Protein AF-0000000087010837 (afdb_homodimer)

Structure (mmCIF, N/CA/C/O backbone):
data_AF-0000000087010837-model_v1
#
loop_
_entity.id
_entity.type
_entity.pdbx_description
1 polymer 'Thiamine pyrophosphate enzyme N-terminal TPP-binding domain-containing protein'
#
loop_
_atom_site.group_PDB
_atom_site.id
_atom_site.type_symbol
_atom_site.label_atom_id
_atom_site.label_alt_id
_atom_site.label_comp_id
_atom_site.label_asym_id
_atom_site.label_entity_id
_atom_site.label_seq_id
_atom_site.pdbx_PDB_ins_code
_atom_site.Cartn_x
_atom_site.Cartn_y
_atom_site.Cartn_z
_atom_site.occupancy
_atom_site.B_iso_or_equiv
_atom_site.auth_seq_id
_atom_site.auth_comp_id
_atom_site.auth_asym_id
_atom_site.auth_atom_id
_atom_site.pdbx_PDB_model_num
ATOM 1 N N . MET A 1 1 ? -14.547 43.188 21.234 1 31.27 1 MET A N 1
ATOM 2 C CA . MET A 1 1 ? -13.414 42.719 20.453 1 31.27 1 MET A CA 1
ATOM 3 C C . MET A 1 1 ? -13.594 41.25 20.078 1 31.27 1 MET A C 1
ATOM 5 O O . MET A 1 1 ? -13.648 40.375 20.953 1 31.27 1 MET A O 1
ATOM 9 N N . PHE A 1 2 ? -14.43 40.906 19.141 1 32.62 2 PHE A N 1
ATOM 10 C CA . PHE A 1 2 ? -14.883 39.562 18.75 1 32.62 2 PHE A CA 1
ATOM 11 C C . PHE A 1 2 ? -13.695 38.656 18.453 1 32.62 2 PHE A C 1
ATOM 13 O O . PHE A 1 2 ? -12.852 38.969 17.609 1 32.62 2 PHE A O 1
ATOM 20 N N . ILE A 1 3 ? -13.062 38.062 19.375 1 41.09 3 ILE A N 1
ATOM 21 C CA . ILE A 1 3 ? -12 37.062 19.203 1 41.09 3 ILE A CA 1
ATOM 22 C C . ILE A 1 3 ? -12.398 36.062 18.125 1 41.09 3 ILE A C 1
ATOM 24 O O . ILE A 1 3 ? -13.328 35.281 18.312 1 41.09 3 ILE A O 1
ATOM 28 N N . SER A 1 4 ? -12.43 36.344 16.812 1 41.75 4 SER A N 1
ATOM 29 C CA . SER A 1 4 ? -12.773 35.5 15.664 1 41.75 4 SER A CA 1
ATOM 30 C C . SER A 1 4 ? -12.016 34.188 15.688 1 41.75 4 SER A C 1
ATOM 32 O O . SER A 1 4 ? -10.781 34.156 15.68 1 41.75 4 SER A O 1
ATOM 34 N N . ILE A 1 5 ? -12.602 33.219 16.312 1 48.56 5 ILE A N 1
ATOM 35 C CA . ILE A 1 5 ? -12.062 31.859 16.234 1 48.56 5 ILE A CA 1
ATOM 36 C C . ILE A 1 5 ? -11.641 31.531 14.812 1 48.56 5 ILE A C 1
ATOM 38 O O . ILE A 1 5 ? -12.453 31.625 13.883 1 48.56 5 ILE A O 1
ATOM 42 N N . PRO A 1 6 ? -10.297 31.703 14.609 1 56.62 6 PRO A N 1
ATOM 43 C CA . PRO A 1 6 ? -9.875 31.438 13.227 1 56.62 6 PRO A CA 1
ATOM 44 C C . PRO A 1 6 ? -10.516 30.188 12.648 1 56.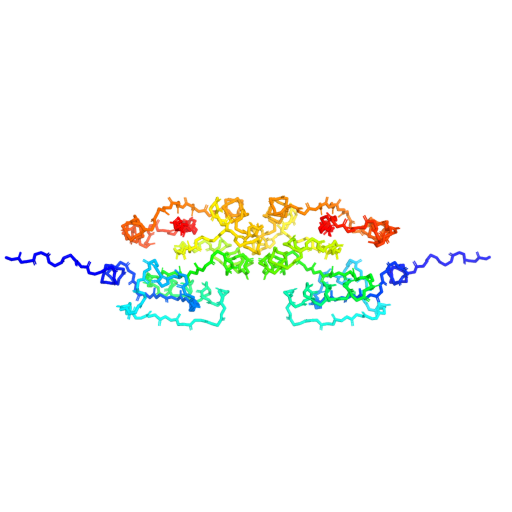62 6 PRO A C 1
ATOM 46 O O . PRO A 1 6 ? -10.773 29.219 13.375 1 56.62 6 PRO A O 1
ATOM 49 N N . SER A 1 7 ? -11.109 30.266 11.484 1 68.38 7 SER A N 1
ATOM 50 C CA . SER A 1 7 ? -11.688 29.156 10.758 1 68.38 7 SER A CA 1
ATOM 51 C C . SER A 1 7 ? -10.68 28.016 10.594 1 68.38 7 SER A C 1
ATOM 53 O O . SER A 1 7 ? -9.469 28.25 10.648 1 68.38 7 SER A O 1
ATOM 55 N N . PRO A 1 8 ? -11.078 26.875 10.695 1 67.06 8 PRO A N 1
ATOM 56 C CA . PRO A 1 8 ? -10.195 25.719 10.531 1 67.06 8 PRO A CA 1
ATOM 57 C C . PRO A 1 8 ? -9.195 25.891 9.398 1 67.06 8 PRO A C 1
ATOM 59 O O . PRO A 1 8 ? -8.031 25.516 9.531 1 67.06 8 PRO A O 1
ATOM 62 N N . HIS A 1 9 ? -9.602 26.531 8.352 1 70.12 9 HIS A N 1
ATOM 63 C CA . HIS A 1 9 ? -8.719 26.719 7.215 1 70.12 9 HIS A CA 1
ATOM 64 C C . HIS A 1 9 ? -7.629 27.734 7.523 1 70.12 9 HIS A C 1
ATOM 66 O O . HIS A 1 9 ? -6.48 27.578 7.109 1 70.12 9 HIS A O 1
ATOM 72 N N . THR A 1 10 ? -8.062 28.672 8.242 1 73.69 10 THR A N 1
ATOM 73 C CA . THR A 1 10 ? -7.098 29.703 8.617 1 73.69 10 THR A CA 1
ATOM 74 C C . THR A 1 10 ? -6.062 29.141 9.586 1 73.69 10 THR A C 1
ATOM 76 O O . THR A 1 10 ? -4.875 29.469 9.492 1 73.69 10 THR A O 1
ATOM 79 N N . MET A 1 11 ? -6.535 28.312 10.359 1 79.44 11 MET A N 1
ATOM 80 C CA . MET A 1 11 ? -5.621 27.75 11.344 1 79.44 11 MET A CA 1
ATOM 81 C C . MET A 1 11 ? -4.574 26.875 10.664 1 79.44 11 MET A C 1
ATOM 83 O O . MET A 1 11 ? -3.375 27.031 10.906 1 79.44 11 MET A O 1
ATOM 87 N N . LEU A 1 12 ? -4.965 26.031 9.742 1 86.25 12 LEU A N 1
ATOM 88 C CA . LEU A 1 12 ? -4.031 25.141 9.07 1 86.25 12 LEU A CA 1
ATOM 89 C C . LEU A 1 12 ? -3.053 25.922 8.203 1 86.25 12 LEU A C 1
ATOM 91 O O . LEU A 1 12 ? -1.873 25.578 8.117 1 86.25 12 LEU A O 1
ATOM 95 N N . SER A 1 13 ? -3.633 27 7.629 1 86.69 13 SER A N 1
ATOM 96 C CA . SER A 1 13 ? -2.799 27.812 6.746 1 86.69 13 SER A CA 1
ATOM 97 C C . SER A 1 13 ? -1.738 28.562 7.531 1 86.69 13 SER A C 1
ATOM 99 O O . SER A 1 13 ? -0.738 29.016 6.965 1 86.69 13 SER A O 1
ATOM 101 N N . SER A 1 14 ? -1.987 28.766 8.773 1 88.38 14 SER A N 1
ATOM 102 C CA . SER A 1 14 ? -0.987 29.406 9.617 1 88.38 14 SER A CA 1
ATOM 103 C C . SER A 1 14 ? 0.076 28.422 10.078 1 88.38 14 SER A C 1
ATOM 105 O O . SER A 1 14 ? 1.186 28.812 10.445 1 88.38 14 SER A O 1
ATOM 107 N N . CYS A 1 15 ? -0.214 27.156 9.984 1 91.75 15 CYS A N 1
ATOM 108 C CA . CYS A 1 15 ? 0.671 26.125 10.516 1 91.75 15 CYS A CA 1
ATOM 109 C C . CYS A 1 15 ? 1.456 25.453 9.398 1 91.75 15 CYS A C 1
ATOM 111 O O . CYS A 1 15 ? 2.559 24.953 9.625 1 91.75 15 CYS A O 1
ATOM 113 N N . TYR A 1 16 ? 0.904 25.391 8.242 1 93.94 16 TYR A N 1
ATOM 114 C CA . TYR A 1 16 ? 1.52 24.734 7.098 1 93.94 16 TYR A CA 1
ATOM 115 C C . TYR A 1 16 ? 1.501 25.641 5.875 1 93.94 16 TYR A C 1
ATOM 117 O O . TYR A 1 16 ? 0.599 26.469 5.723 1 93.94 16 TYR A O 1
ATOM 125 N N . ASP A 1 17 ? 2.457 25.453 5.012 1 94.31 17 ASP A N 1
ATOM 126 C CA . ASP A 1 17 ? 2.635 26.312 3.854 1 94.31 17 ASP A CA 1
ATOM 127 C C . ASP A 1 17 ? 1.86 25.797 2.646 1 94.31 17 ASP A C 1
ATOM 129 O O . ASP A 1 17 ? 1.323 26.578 1.858 1 94.31 17 ASP A O 1
ATOM 133 N N . TYR A 1 18 ? 1.854 24.5 2.418 1 94.94 18 TYR A N 1
ATOM 134 C CA . TYR A 1 18 ? 1.255 23.875 1.251 1 94.94 18 TYR A CA 1
ATOM 135 C C . TYR A 1 18 ? 0.489 22.609 1.647 1 94.94 18 TYR A C 1
ATOM 137 O O . TYR A 1 18 ? 0.798 21.984 2.662 1 94.94 18 TYR A O 1
ATOM 145 N N . PHE A 1 19 ? -0.476 22.25 0.76 1 94.31 19 PHE A N 1
ATOM 146 C CA . PHE A 1 19 ? -1.349 21.125 1.057 1 94.31 19 PHE A CA 1
ATOM 147 C C . PHE A 1 19 ? -1.49 20.219 -0.159 1 94.31 19 PHE A C 1
ATOM 149 O O . PHE A 1 19 ? -2.514 20.25 -0.847 1 94.31 19 PHE A O 1
ATOM 156 N N . PRO A 1 20 ? -0.456 19.375 -0.408 1 95.75 20 PRO A N 1
ATOM 157 C CA . PRO A 1 20 ? -0.641 18.359 -1.455 1 95.75 20 PRO A CA 1
ATOM 158 C C . PRO A 1 20 ? -1.696 17.328 -1.092 1 95.75 20 PRO A C 1
ATOM 160 O O . PRO A 1 20 ? -1.687 16.797 0.022 1 95.75 20 PRO A O 1
ATOM 163 N N . LEU A 1 21 ? -2.615 17.078 -2.01 1 92.38 21 LEU A N 1
ATOM 164 C CA . LEU A 1 21 ? -3.668 16.109 -1.705 1 92.38 21 LEU A CA 1
ATOM 165 C C . LEU A 1 21 ? -4.332 15.617 -2.982 1 92.38 21 LEU A C 1
ATOM 167 O O . LEU A 1 21 ? -4.098 16.156 -4.062 1 92.38 21 LEU A O 1
ATOM 171 N N . VAL A 1 22 ? -4.941 14.461 -2.879 1 87.81 22 VAL A N 1
ATOM 172 C CA . VAL A 1 22 ? -5.883 14 -3.895 1 87.81 22 VAL A CA 1
ATOM 173 C C . VAL A 1 22 ? -7.312 14.328 -3.459 1 87.81 22 VAL A C 1
ATOM 175 O O . VAL A 1 22 ? -7.715 14 -2.34 1 87.81 22 VAL A O 1
ATOM 178 N N . PRO A 1 23 ? -8.023 14.969 -4.293 1 77.44 23 PRO A N 1
ATOM 179 C CA . PRO A 1 23 ? -9.375 15.359 -3.896 1 77.44 23 PRO A CA 1
ATOM 180 C C . PRO A 1 23 ? -10.227 14.172 -3.449 1 77.44 23 PRO A C 1
ATOM 182 O O . PRO A 1 23 ? -10.203 13.117 -4.086 1 77.44 23 PRO A O 1
ATOM 185 N N . CYS A 1 24 ? -10.75 14.281 -2.232 1 70 24 CYS A N 1
ATOM 186 C CA . CYS A 1 24 ? -11.641 13.227 -1.748 1 70 24 CYS A CA 1
ATOM 187 C C . CYS A 1 24 ? -12.734 13.812 -0.863 1 70 24 CYS A C 1
ATOM 189 O O . CYS A 1 24 ? -12.516 14.812 -0.178 1 70 24 CYS A O 1
ATOM 191 N N . SER A 1 25 ? -13.906 13.281 -1.05 1 60.91 25 SER A N 1
ATOM 192 C CA . SER A 1 25 ? -15.078 13.758 -0.326 1 60.91 25 SER A CA 1
ATOM 193 C C . SER A 1 25 ? -14.891 13.633 1.182 1 60.91 25 SER A C 1
ATOM 195 O O . SER A 1 25 ? -15.398 14.453 1.949 1 60.91 25 SER A O 1
ATOM 197 N N . GLU A 1 26 ? -14.164 12.664 1.477 1 58.19 26 GLU A N 1
ATOM 198 C CA . GLU A 1 26 ? -14.031 12.352 2.896 1 58.19 26 GLU A CA 1
ATOM 199 C C . GLU A 1 26 ? -13.258 13.445 3.631 1 58.19 26 GLU A C 1
ATOM 201 O O . GLU A 1 26 ? -13.578 13.781 4.773 1 58.19 26 GLU A O 1
ATOM 206 N N . PHE A 1 27 ? -12.281 13.93 3.021 1 61.31 27 PHE A N 1
ATOM 207 C CA . PHE A 1 27 ? -11.477 14.938 3.695 1 61.31 27 PHE A CA 1
ATOM 208 C C . PHE A 1 27 ? -12.234 16.25 3.803 1 61.31 27 PHE A C 1
ATOM 210 O O . PHE A 1 27 ? -11.977 17.047 4.711 1 61.31 27 PHE A O 1
ATOM 217 N N . ASN A 1 28 ? -13.094 16.297 2.969 1 59.94 28 ASN A N 1
ATOM 218 C CA . ASN A 1 28 ? -13.883 17.516 3.006 1 59.94 28 ASN A CA 1
ATOM 219 C C . ASN A 1 28 ? -14.672 17.641 4.309 1 59.94 28 ASN A C 1
ATOM 221 O O . ASN A 1 28 ? -14.953 18.75 4.77 1 59.94 28 ASN A O 1
ATOM 225 N N . ASP A 1 29 ? -15.023 16.547 4.762 1 60.78 29 ASP A N 1
ATOM 226 C CA . ASP A 1 29 ? -15.805 16.562 5.988 1 60.78 29 ASP A CA 1
ATOM 227 C C . ASP A 1 29 ? -14.93 16.875 7.199 1 60.78 29 ASP A C 1
ATOM 229 O O . ASP A 1 29 ? -15.422 17.312 8.234 1 60.78 29 ASP A O 1
ATOM 233 N N . ILE A 1 30 ? -13.75 16.594 7.086 1 60.66 30 ILE A N 1
ATOM 234 C CA . ILE A 1 30 ? -12.828 16.797 8.195 1 60.66 30 ILE A CA 1
ATOM 235 C C . ILE A 1 30 ? -12.297 18.234 8.164 1 60.66 30 ILE A C 1
ATOM 237 O O . ILE A 1 30 ? -12.344 18.938 9.172 1 60.66 30 ILE A O 1
ATOM 241 N N . VAL A 1 31 ? -11.742 18.625 7.094 1 60.38 31 VAL A N 1
ATOM 242 C CA . VAL A 1 31 ? -11.219 19.984 6.953 1 60.38 31 VAL A CA 1
ATOM 243 C C . VAL A 1 31 ? -11.82 20.641 5.707 1 60.38 31 VAL A C 1
ATOM 245 O O . VAL A 1 31 ? -11.758 20.078 4.613 1 60.38 31 VAL A O 1
ATOM 248 N N . SER A 1 32 ? -12.789 21.516 5.996 1 59 32 SER A N 1
ATOM 249 C CA . SER A 1 32 ? -13.258 22.234 4.824 1 59 32 SER A CA 1
ATOM 250 C C . SER A 1 32 ? -12.094 22.75 3.982 1 59 32 SER A C 1
ATOM 252 O O . SER A 1 32 ? -11.406 23.688 4.379 1 59 32 SER A O 1
ATOM 254 N N . LEU A 1 33 ? -11.586 21.938 3.137 1 58.72 33 LEU A N 1
ATOM 255 C CA . LEU A 1 33 ? -10.492 22.234 2.223 1 58.72 33 LEU A CA 1
ATOM 256 C C . LEU A 1 33 ? -10.773 23.484 1.409 1 58.72 33 LEU A C 1
ATOM 258 O O . LEU A 1 33 ? -9.867 24.062 0.812 1 58.72 33 LEU A O 1
ATOM 262 N N . VAL A 1 34 ? -11.992 23.906 1.349 1 58.34 34 VAL A N 1
ATOM 263 C CA . VAL A 1 34 ? -12.438 24.953 0.436 1 58.34 34 VAL A CA 1
ATOM 264 C C . VAL A 1 34 ? -11.688 26.25 0.735 1 58.34 34 VAL A C 1
ATOM 266 O O . VAL A 1 34 ? -11.336 27 -0.182 1 58.34 34 VAL A O 1
ATOM 269 N N . ASN A 1 35 ? -11.266 26.422 1.896 1 68.62 35 ASN A N 1
ATOM 270 C CA . ASN A 1 35 ? -10.688 27.75 2.115 1 68.62 35 ASN A CA 1
ATOM 271 C C . ASN A 1 35 ? -9.203 27.656 2.461 1 68.62 35 ASN A C 1
ATOM 273 O O . ASN A 1 35 ? -8.625 28.609 2.971 1 68.62 35 ASN A O 1
ATOM 277 N N . LEU A 1 36 ? -8.664 26.406 2.082 1 77.94 36 LEU A N 1
ATOM 278 C CA . LEU A 1 36 ? -7.227 26.297 2.305 1 77.94 36 LEU A CA 1
ATOM 279 C C . LEU A 1 36 ? -6.449 26.969 1.178 1 77.94 36 LEU A C 1
ATOM 281 O O . LEU A 1 36 ? -6.809 26.844 0.005 1 77.94 36 LEU A O 1
ATOM 285 N N . GLU A 1 37 ? -5.5 27.812 1.56 1 81.62 37 GLU A N 1
ATOM 286 C CA . GLU A 1 37 ? -4.617 28.422 0.568 1 81.62 37 GLU A CA 1
ATOM 287 C C . GLU A 1 37 ? -3.516 27.453 0.143 1 81.62 37 GLU A C 1
ATOM 289 O O . GLU A 1 37 ? -3.121 26.578 0.914 1 81.62 37 GLU A O 1
ATOM 294 N N . ASN A 1 38 ? -3.008 27.438 -1.13 1 92.12 38 ASN A N 1
ATOM 295 C CA . ASN A 1 38 ? -1.857 26.719 -1.652 1 92.12 38 ASN A CA 1
ATOM 296 C C . ASN A 1 38 ? -2.104 25.203 -1.658 1 92.12 38 ASN A C 1
ATOM 298 O O . ASN A 1 38 ? -1.233 24.422 -1.266 1 92.12 38 ASN A O 1
ATOM 302 N N . VAL A 1 39 ? -3.359 24.828 -1.917 1 91.56 39 VAL A N 1
ATOM 303 C CA . VAL A 1 39 ? -3.703 23.422 -2.152 1 91.56 39 VAL A CA 1
ATOM 304 C C . VAL A 1 39 ? -3.107 22.969 -3.48 1 91.56 39 VAL A C 1
ATOM 306 O O . VAL A 1 39 ? -3.25 23.641 -4.5 1 91.56 39 VAL A O 1
ATOM 309 N N . LEU A 1 40 ? -2.408 21.875 -3.445 1 93.62 40 LEU A N 1
ATOM 310 C CA . LEU A 1 40 ? -1.874 21.266 -4.656 1 93.62 40 LEU A CA 1
ATOM 311 C C . LEU A 1 40 ? -2.576 19.953 -4.953 1 93.62 40 LEU A C 1
ATOM 313 O O . LEU A 1 40 ? -2.359 18.953 -4.254 1 93.62 40 LEU A O 1
ATOM 317 N N . PHE A 1 41 ? -3.359 19.953 -5.977 1 92.38 41 PHE A N 1
ATOM 318 C CA . PHE A 1 41 ? -4.078 18.75 -6.367 1 92.38 41 PHE A CA 1
ATOM 319 C C . PHE A 1 41 ? -3.16 17.797 -7.117 1 92.38 41 PHE A C 1
ATOM 321 O O . PHE A 1 41 ? -2.514 18.172 -8.094 1 92.38 41 PHE A O 1
ATOM 328 N N . CYS A 1 42 ? -3.098 16.578 -6.629 1 94.44 42 CYS A N 1
ATOM 329 C CA . CYS A 1 42 ? -2.289 15.523 -7.234 1 94.44 42 CYS A CA 1
ATOM 330 C C . CYS A 1 42 ? -3.172 14.453 -7.863 1 94.44 42 CYS A C 1
ATOM 332 O O . CYS A 1 42 ? -4.348 14.328 -7.516 1 94.44 42 CYS A O 1
ATOM 334 N N . SER A 1 43 ? -2.66 13.711 -8.789 1 92.12 43 SER A N 1
ATOM 335 C CA . SER A 1 43 ? -3.408 12.672 -9.5 1 92.12 43 SER A CA 1
ATOM 336 C C . SER A 1 43 ? -3.498 11.391 -8.672 1 92.12 43 SER A C 1
ATOM 338 O O . SER A 1 43 ? -4.438 10.609 -8.828 1 92.12 43 SER A O 1
ATOM 340 N N . ARG A 1 44 ? -2.518 11.133 -7.855 1 93.31 44 ARG A N 1
ATOM 341 C CA . ARG A 1 44 ? -2.479 9.953 -6.992 1 93.31 44 ARG A CA 1
ATOM 342 C C . ARG A 1 44 ? -1.783 10.273 -5.672 1 93.31 44 ARG A C 1
ATOM 344 O O . ARG A 1 44 ? -1.015 11.227 -5.582 1 93.31 44 ARG A O 1
ATOM 351 N N . GLU A 1 45 ? -2.033 9.469 -4.766 1 94.56 45 GLU A N 1
ATOM 352 C CA . GLU A 1 45 ? -1.463 9.695 -3.441 1 94.56 45 GLU A CA 1
ATOM 353 C C . GLU A 1 45 ? 0.058 9.57 -3.469 1 94.56 45 GLU A C 1
ATOM 355 O O . GLU A 1 45 ? 0.755 10.273 -2.736 1 94.56 45 GLU A O 1
ATOM 360 N N . GLU A 1 46 ? 0.636 8.672 -4.328 1 96.19 46 GLU A N 1
ATOM 361 C CA . GLU A 1 46 ? 2.084 8.586 -4.492 1 96.19 46 GLU A CA 1
ATOM 362 C C . GLU A 1 46 ? 2.678 9.938 -4.883 1 96.19 46 GLU A C 1
ATOM 364 O O . GLU A 1 46 ? 3.711 10.344 -4.348 1 96.19 46 GLU A O 1
ATOM 369 N N . GLU A 1 47 ? 1.979 10.547 -5.777 1 96.38 47 GLU A N 1
ATOM 370 C CA . GLU A 1 47 ? 2.414 11.867 -6.227 1 96.38 47 GLU A CA 1
ATOM 371 C C . GLU A 1 47 ? 2.346 12.891 -5.09 1 96.38 47 GLU A C 1
ATOM 373 O O . GLU A 1 47 ? 3.246 13.711 -4.934 1 96.38 47 GLU A O 1
ATOM 378 N N . SER A 1 48 ? 1.306 12.852 -4.34 1 97.25 48 SER A N 1
ATOM 379 C CA . SER A 1 48 ? 1.169 13.797 -3.234 1 97.25 48 SER A CA 1
ATOM 380 C C . SER A 1 48 ? 2.301 13.633 -2.225 1 97.25 48 SER A C 1
ATOM 382 O O . SER A 1 48 ? 2.803 14.625 -1.684 1 97.25 48 SER A O 1
ATOM 384 N N . ILE A 1 49 ? 2.711 12.43 -1.929 1 98 49 ILE A N 1
ATOM 385 C CA . ILE A 1 49 ? 3.826 12.156 -1.031 1 98 49 ILE A CA 1
ATOM 386 C C . ILE A 1 49 ? 5.113 12.727 -1.621 1 98 49 ILE A C 1
ATOM 388 O O . ILE A 1 49 ? 5.883 13.391 -0.923 1 98 49 ILE A O 1
ATOM 392 N N . ALA A 1 50 ? 5.332 12.469 -2.922 1 98.06 50 ALA A N 1
ATOM 393 C CA . ALA A 1 50 ? 6.535 12.969 -3.584 1 98.06 50 ALA A CA 1
ATOM 394 C C . ALA A 1 50 ? 6.582 14.492 -3.568 1 98.06 50 ALA A C 1
ATOM 396 O O . ALA A 1 50 ? 7.625 15.086 -3.283 1 98.06 50 ALA A O 1
ATOM 397 N N . VAL A 1 51 ? 5.461 15.086 -3.898 1 98.31 51 VAL A N 1
ATOM 398 C CA . VAL A 1 51 ? 5.363 16.547 -3.893 1 98.31 51 VAL A CA 1
ATOM 399 C C . VAL A 1 51 ? 5.621 17.078 -2.482 1 98.31 51 VAL A C 1
ATOM 401 O O . VAL A 1 51 ? 6.383 18.016 -2.301 1 98.31 51 VAL A O 1
ATOM 404 N N . GLY A 1 52 ? 5.016 16.453 -1.453 1 97.56 52 GLY A N 1
ATOM 405 C CA . GLY A 1 52 ? 5.25 16.844 -0.07 1 97.56 52 GLY A CA 1
ATOM 406 C C . GLY A 1 52 ? 6.707 16.75 0.335 1 97.56 52 GLY A C 1
ATOM 407 O O . GLY A 1 52 ? 7.238 17.672 0.961 1 97.56 52 GLY A O 1
ATOM 408 N N . ALA A 1 53 ? 7.344 15.703 -0.015 1 96 53 ALA A N 1
ATOM 409 C CA . ALA A 1 53 ? 8.766 15.516 0.276 1 96 53 ALA A CA 1
ATOM 410 C C . ALA A 1 53 ? 9.602 16.609 -0.376 1 96 53 ALA A C 1
ATOM 412 O O . ALA A 1 53 ? 10.5 17.188 0.257 1 96 53 ALA A O 1
ATOM 413 N N . GLY A 1 54 ? 9.328 16.844 -1.643 1 97.06 54 GLY A N 1
ATOM 414 C CA . GLY A 1 54 ? 10.039 17.891 -2.34 1 97.06 54 GLY A CA 1
ATOM 415 C C . GLY A 1 54 ? 9.875 19.25 -1.681 1 97.06 54 GLY A C 1
ATOM 416 O O . GLY A 1 54 ? 10.852 20 -1.546 1 97.06 54 GLY A O 1
ATOM 417 N N . LEU A 1 55 ? 8.68 19.594 -1.316 1 96.69 55 LEU A N 1
ATOM 418 C CA . LEU A 1 55 ? 8.391 20.859 -0.648 1 96.69 55 LEU A CA 1
ATOM 419 C C . LEU A 1 55 ? 9.156 20.969 0.668 1 96.69 55 LEU A C 1
ATOM 421 O O . LEU A 1 55 ? 9.711 22.016 0.988 1 96.69 55 LEU A O 1
ATOM 425 N N . TYR A 1 56 ? 9.18 19.875 1.416 1 94.94 56 TYR A N 1
ATOM 426 C CA . TYR A 1 56 ? 9.922 19.875 2.672 1 94.94 56 TYR A CA 1
ATOM 427 C C . TYR A 1 56 ? 11.398 20.156 2.432 1 94.94 56 TYR A C 1
ATOM 429 O O . TYR A 1 56 ? 12 21 3.123 1 94.94 56 TYR A O 1
ATOM 437 N N . ILE A 1 57 ? 11.93 19.484 1.491 1 92 57 ILE A N 1
ATOM 438 C CA . ILE A 1 57 ? 13.336 19.672 1.156 1 92 57 ILE A CA 1
ATOM 439 C C . ILE A 1 57 ? 13.586 21.109 0.734 1 92 57 ILE A C 1
ATOM 441 O O . ILE A 1 57 ? 14.641 21.672 1.03 1 92 57 ILE A O 1
ATOM 445 N N . ALA A 1 58 ? 12.664 21.656 0.079 1 95.31 58 ALA A N 1
ATOM 446 C CA . ALA A 1 58 ? 12.781 23.031 -0.387 1 95.31 58 ALA A CA 1
ATOM 447 C C . ALA A 1 58 ? 12.633 24.016 0.771 1 95.31 58 ALA A C 1
ATOM 449 O O . ALA A 1 58 ? 12.773 25.234 0.588 1 95.31 58 ALA A O 1
ATOM 450 N N . GLY A 1 59 ? 12.273 23.547 1.952 1 92.44 59 GLY A N 1
ATOM 451 C CA . GLY A 1 59 ? 12.258 24.391 3.129 1 92.44 59 GLY A CA 1
ATOM 452 C C . GLY A 1 59 ? 10.859 24.812 3.545 1 92.44 59 GLY A C 1
ATOM 453 O O . GLY A 1 59 ? 10.703 25.703 4.383 1 92.44 59 GLY A O 1
ATOM 454 N N . TYR A 1 60 ? 9.828 24.25 2.971 1 94.44 60 TYR A N 1
ATOM 455 C CA . TYR A 1 60 ? 8.453 24.578 3.32 1 94.44 60 TYR A CA 1
ATOM 456 C C . TYR A 1 60 ? 7.883 23.562 4.309 1 94.44 60 TYR A C 1
ATOM 458 O O . TYR A 1 60 ? 8.516 22.547 4.602 1 94.44 60 TYR A O 1
ATOM 466 N N . ARG A 1 61 ? 6.77 23.938 4.898 1 93.81 61 ARG A N 1
ATOM 467 C CA . ARG A 1 61 ? 6.035 23.031 5.781 1 93.81 61 ARG A CA 1
ATOM 468 C C . ARG A 1 61 ? 4.801 22.469 5.086 1 93.81 61 ARG A C 1
ATOM 470 O O . ARG A 1 61 ? 3.705 23.016 5.207 1 93.81 61 ARG A O 1
ATOM 477 N N . PRO A 1 62 ? 5.02 21.344 4.391 1 95.75 62 PRO A N 1
ATOM 478 C CA . PRO A 1 62 ? 3.852 20.734 3.74 1 95.75 62 PRO A CA 1
ATOM 479 C C . PRO A 1 62 ? 3.049 19.844 4.684 1 95.75 62 PRO A C 1
ATOM 481 O O . PRO A 1 62 ? 3.617 19.219 5.59 1 95.75 62 PRO A O 1
ATOM 484 N N . LEU A 1 63 ? 1.791 19.828 4.453 1 95.31 63 LEU A N 1
ATOM 485 C CA . LEU A 1 63 ? 0.89 18.844 5.031 1 95.31 63 LEU A CA 1
ATOM 486 C C . LEU A 1 63 ? 0.239 18 3.939 1 95.31 63 LEU A C 1
ATOM 488 O O . LEU A 1 63 ? -0.648 18.469 3.229 1 95.31 63 LEU A O 1
ATOM 492 N N . VAL A 1 64 ? 0.733 16.766 3.83 1 96.12 64 VAL A N 1
ATOM 493 C CA . VAL A 1 64 ? 0.112 15.859 2.871 1 96.12 64 VAL A CA 1
ATOM 494 C C . VAL A 1 64 ? -1.201 15.328 3.439 1 96.12 64 VAL A C 1
ATOM 496 O O . VAL A 1 64 ? -1.268 14.938 4.609 1 96.12 64 VAL A O 1
ATOM 499 N N . MET A 1 65 ? -2.236 15.383 2.602 1 93.19 65 MET A N 1
ATOM 500 C CA . MET A 1 65 ? -3.549 14.938 3.057 1 93.19 65 MET A CA 1
ATOM 501 C C . MET A 1 65 ? -4.102 13.852 2.141 1 93.19 65 MET A C 1
ATOM 503 O O . MET A 1 65 ? -4.07 13.992 0.917 1 93.19 65 MET A O 1
ATOM 507 N N . MET A 1 66 ? -4.578 12.766 2.793 1 92.44 66 MET A N 1
ATOM 508 C CA . MET A 1 66 ? -5.141 11.68 1.994 1 92.44 66 MET A CA 1
ATOM 509 C C . MET A 1 66 ? -6.062 10.805 2.838 1 92.44 66 MET A C 1
ATOM 511 O O . MET A 1 66 ? -6.117 10.953 4.059 1 92.44 66 MET A O 1
ATOM 515 N N . GLN A 1 67 ? -6.852 9.984 2.088 1 90.62 67 GLN A N 1
ATOM 516 C CA . GLN A 1 67 ? -7.652 8.961 2.748 1 90.62 67 GLN A CA 1
ATOM 517 C C . GLN A 1 67 ? -6.844 7.688 2.969 1 90.62 67 GLN A C 1
ATOM 519 O O . GLN A 1 67 ? -5.852 7.449 2.275 1 90.62 67 GLN A O 1
ATOM 524 N N . SER A 1 68 ? -7.281 6.883 3.99 1 92.5 68 SER A N 1
ATOM 525 C CA . SER A 1 68 ? -6.562 5.656 4.32 1 92.5 68 SER A CA 1
ATOM 526 C C . SER A 1 68 ? -6.438 4.746 3.105 1 92.5 68 SER A C 1
ATOM 528 O O . SER A 1 68 ? -5.414 4.086 2.922 1 92.5 68 SER A O 1
ATOM 530 N N . SER A 1 69 ? -7.504 4.742 2.287 1 91 69 SER A N 1
ATOM 531 C CA . SER A 1 69 ? -7.434 3.92 1.082 1 91 69 SER A CA 1
ATOM 532 C C . SER A 1 69 ? -6.297 4.375 0.169 1 91 69 SER A C 1
ATOM 534 O O . SER A 1 69 ? -5.598 3.547 -0.419 1 91 69 SER A O 1
ATOM 536 N N . GLY A 1 70 ? -6.121 5.633 0.006 1 92.69 70 GLY A N 1
ATOM 537 C CA . GLY A 1 70 ? -5.02 6.184 -0.767 1 92.69 70 GLY A CA 1
ATOM 538 C C . GLY A 1 70 ? -3.66 5.871 -0.175 1 92.69 70 GLY A C 1
ATOM 539 O O . GLY A 1 70 ? -2.717 5.562 -0.905 1 92.69 70 GLY A O 1
ATOM 540 N N . LEU A 1 71 ? -3.561 5.98 1.076 1 95.06 71 LEU A N 1
ATOM 541 C CA . LEU A 1 71 ? -2.314 5.641 1.758 1 95.06 71 LEU A CA 1
ATOM 542 C C . LEU A 1 71 ? -1.911 4.199 1.465 1 95.06 71 LEU A C 1
ATOM 544 O O . LEU A 1 71 ? -0.755 3.93 1.129 1 95.06 71 LEU A O 1
ATOM 548 N N . MET A 1 72 ? -2.891 3.256 1.559 1 95.19 72 MET A N 1
ATOM 549 C CA . MET A 1 72 ? -2.619 1.836 1.361 1 95.19 72 MET A CA 1
ATOM 550 C C . MET A 1 72 ? -2.254 1.548 -0.091 1 95.19 72 MET A C 1
ATOM 552 O O . MET A 1 72 ? -1.771 0.46 -0.41 1 95.19 72 MET A O 1
ATOM 556 N N . SER A 1 73 ? -2.4 2.559 -0.922 1 95 73 SER A N 1
ATOM 557 C CA . SER A 1 73 ? -1.975 2.455 -2.314 1 95 73 SER A CA 1
ATOM 558 C C . SER A 1 73 ? -0.674 3.215 -2.551 1 95 73 SER A C 1
ATOM 560 O O . SER A 1 73 ? -0.278 3.434 -3.697 1 95 73 SER A O 1
ATOM 562 N N . SER A 1 74 ? -0.034 3.66 -1.522 1 96.69 74 SER A N 1
ATOM 563 C CA . SER A 1 74 ? 1.14 4.504 -1.727 1 96.69 74 SER A CA 1
ATOM 564 C C . SER A 1 74 ? 2.24 4.172 -0.723 1 96.69 74 SER A C 1
ATOM 566 O O . SER A 1 74 ? 3.146 4.977 -0.501 1 96.69 74 SER A O 1
ATOM 568 N N . LEU A 1 75 ? 2.205 3.047 -0.116 1 97 75 LEU A N 1
ATOM 569 C CA . LEU A 1 75 ? 3.127 2.684 0.955 1 97 75 LEU A CA 1
ATOM 570 C C . LEU A 1 75 ? 4.539 2.49 0.414 1 97 75 LEU A C 1
ATOM 572 O O . LEU A 1 75 ? 5.52 2.758 1.113 1 97 75 LEU A O 1
ATOM 576 N N . ASN A 1 76 ? 4.625 2.051 -0.846 1 94.88 76 ASN A N 1
ATOM 577 C CA . ASN A 1 76 ? 5.961 1.907 -1.42 1 94.88 76 ASN A CA 1
ATOM 578 C C . ASN A 1 76 ? 6.676 3.25 -1.512 1 94.88 76 ASN A C 1
ATOM 580 O O . ASN A 1 76 ? 7.867 3.344 -1.209 1 94.88 76 ASN A O 1
ATOM 584 N N . THR A 1 77 ? 5.996 4.246 -1.95 1 96.25 77 THR A N 1
ATOM 585 C CA . THR A 1 77 ? 6.574 5.582 -2.043 1 96.25 77 THR A CA 1
ATOM 586 C C . THR A 1 77 ? 6.887 6.133 -0.655 1 96.25 77 THR A C 1
ATOM 588 O O . THR A 1 77 ? 7.938 6.742 -0.445 1 96.25 77 THR A O 1
ATOM 591 N N . LEU A 1 78 ? 5.988 5.91 0.284 1 96.94 78 LEU A N 1
ATOM 592 C CA . LEU A 1 78 ? 6.25 6.32 1.66 1 96.94 78 LEU A CA 1
ATOM 593 C C . LEU A 1 78 ? 7.527 5.68 2.186 1 96.94 78 LEU A C 1
ATOM 595 O O . LEU A 1 78 ? 8.359 6.352 2.801 1 96.94 78 LEU A O 1
ATOM 599 N N . GLY A 1 79 ? 7.688 4.469 1.946 1 95 79 GLY A N 1
ATOM 600 C CA . GLY A 1 79 ? 8.852 3.732 2.412 1 95 79 GLY A CA 1
ATOM 601 C C . GLY A 1 79 ? 10.125 4.094 1.666 1 95 79 GLY A C 1
ATOM 602 O O . GLY A 1 79 ? 11.148 4.375 2.285 1 95 79 GLY A O 1
ATOM 603 N N . SER A 1 80 ? 10.039 4.109 0.344 1 94.31 80 SER A N 1
ATOM 604 C CA . SER A 1 80 ? 11.234 4.199 -0.483 1 94.31 80 SER A CA 1
ATOM 605 C C . SER A 1 80 ? 11.742 5.637 -0.566 1 94.31 80 SER A C 1
ATOM 607 O O . SER A 1 80 ? 12.906 5.867 -0.891 1 94.31 80 SER A O 1
ATOM 609 N N . LEU A 1 81 ? 10.891 6.535 -0.25 1 94.25 81 LEU A N 1
ATOM 610 C CA . LEU A 1 81 ? 11.281 7.938 -0.358 1 94.25 81 LEU A CA 1
ATOM 611 C C . LEU A 1 81 ? 11.305 8.602 1.015 1 94.25 81 LEU A C 1
ATOM 613 O O . LEU A 1 81 ? 12.375 8.945 1.523 1 94.25 81 LEU A O 1
ATOM 617 N N . VAL A 1 82 ? 10.234 8.641 1.692 1 94.38 82 VAL A N 1
ATOM 618 C CA . VAL A 1 82 ? 10.102 9.422 2.916 1 94.38 82 VAL A CA 1
ATOM 619 C C . VAL A 1 82 ? 10.867 8.75 4.051 1 94.38 82 VAL A C 1
ATOM 621 O O . VAL A 1 82 ? 11.75 9.359 4.656 1 94.38 82 VAL A O 1
ATOM 624 N N . ILE A 1 83 ? 10.625 7.531 4.281 1 92.81 83 ILE A N 1
ATOM 625 C CA . ILE A 1 83 ? 11.234 6.82 5.402 1 92.81 83 ILE A CA 1
ATOM 626 C C . ILE A 1 83 ? 12.695 6.527 5.094 1 92.81 83 ILE A C 1
ATOM 628 O O . ILE A 1 83 ? 13.578 6.766 5.926 1 92.81 83 ILE A O 1
ATOM 632 N N . ALA A 1 84 ? 13 6.09 3.908 1 90.5 84 ALA A N 1
ATOM 633 C CA . ALA A 1 84 ? 14.359 5.707 3.523 1 90.5 84 ALA A CA 1
ATOM 634 C C . ALA A 1 84 ? 15.312 6.891 3.621 1 90.5 84 ALA A C 1
ATOM 636 O O . ALA A 1 84 ? 16.484 6.73 3.99 1 90.5 84 ALA A O 1
ATOM 637 N N . TYR A 1 85 ? 14.82 8.078 3.363 1 90.69 85 TYR A N 1
ATOM 638 C CA . TYR A 1 85 ? 15.703 9.242 3.352 1 90.69 85 TYR A CA 1
ATOM 639 C C . TYR A 1 85 ? 15.508 10.094 4.598 1 90.69 85 TYR A C 1
ATOM 641 O O . TYR A 1 85 ? 16.047 11.195 4.699 1 90.69 85 TYR A O 1
ATOM 649 N N . GLY A 1 86 ? 14.695 9.602 5.453 1 90.75 86 GLY A N 1
ATOM 650 C CA . GLY A 1 86 ? 14.531 10.258 6.742 1 90.75 86 GLY A CA 1
ATOM 651 C C . GLY A 1 86 ? 13.875 11.617 6.641 1 90.75 86 GLY A C 1
ATOM 652 O O . GLY A 1 86 ? 14.266 12.562 7.336 1 90.75 86 GLY A O 1
ATOM 653 N N . ILE A 1 87 ? 12.969 11.789 5.734 1 91.62 87 ILE A N 1
ATOM 654 C CA . ILE A 1 87 ? 12.234 13.039 5.59 1 91.62 87 ILE A CA 1
ATOM 655 C C . ILE A 1 87 ? 11.086 13.086 6.598 1 91.62 87 ILE A C 1
ATOM 657 O O . ILE A 1 87 ? 10.203 12.227 6.582 1 91.62 87 ILE A O 1
ATOM 661 N N . PRO A 1 88 ? 11.055 14.016 7.516 1 94 88 PRO A N 1
ATOM 662 C CA . PRO A 1 88 ? 10.016 14.078 8.547 1 94 88 PRO A CA 1
ATOM 663 C C . PRO A 1 88 ? 8.719 14.695 8.039 1 94 88 PRO A C 1
ATOM 665 O O . PRO A 1 88 ? 8.25 15.695 8.594 1 94 88 PRO A O 1
ATOM 668 N N . LEU A 1 89 ? 8.195 14.078 7.094 1 95.12 89 LEU A N 1
ATOM 669 C CA . LEU A 1 89 ? 6.961 14.531 6.457 1 95.12 89 LEU A CA 1
ATOM 670 C C . LEU A 1 89 ? 5.762 14.305 7.375 1 95.12 89 LEU A C 1
ATOM 672 O O . LEU A 1 89 ? 5.668 13.266 8.031 1 95.12 89 LEU A O 1
ATOM 676 N N . THR A 1 90 ? 4.867 15.305 7.453 1 95.94 90 THR A N 1
ATOM 677 C CA . THR A 1 90 ? 3.596 15.133 8.148 1 95.94 90 THR A CA 1
ATOM 678 C C . THR A 1 90 ? 2.486 14.758 7.172 1 95.94 90 THR A C 1
ATOM 680 O O . THR A 1 90 ? 2.287 15.43 6.16 1 95.94 90 THR A O 1
ATOM 683 N N . ILE A 1 91 ? 1.831 13.68 7.477 1 96.44 91 ILE A N 1
ATOM 684 C CA . ILE A 1 91 ? 0.749 13.18 6.633 1 96.44 91 ILE A CA 1
ATOM 685 C C . ILE A 1 91 ? -0.531 13.055 7.453 1 96.44 91 ILE A C 1
ATOM 687 O O . ILE A 1 91 ? -0.55 12.375 8.484 1 96.44 91 ILE A O 1
ATOM 691 N N . ALA A 1 92 ? -1.547 13.773 7.004 1 94.31 92 ALA A N 1
ATOM 692 C CA . ALA A 1 92 ? -2.875 13.625 7.594 1 94.31 92 ALA A CA 1
ATOM 693 C C . ALA A 1 92 ? -3.707 12.609 6.816 1 94.31 92 ALA A C 1
ATOM 695 O O . ALA A 1 92 ? -3.908 12.758 5.609 1 94.31 92 ALA A O 1
ATOM 696 N N . VAL A 1 93 ? -4.219 11.633 7.555 1 93.31 93 VAL A N 1
ATOM 697 C CA . VAL A 1 93 ? -4.949 10.547 6.91 1 93.31 93 VAL A CA 1
ATOM 698 C C . VAL A 1 93 ? -6.355 10.445 7.5 1 93.31 93 VAL A C 1
ATOM 700 O O . VAL A 1 93 ? -6.516 10.266 8.711 1 93.31 93 VAL A O 1
ATOM 703 N N . ALA A 1 94 ? -7.293 10.672 6.641 1 89.88 94 ALA A N 1
ATOM 704 C CA . ALA A 1 94 ? -8.664 10.359 7.043 1 89.88 94 ALA A CA 1
ATOM 705 C C . ALA A 1 94 ? -8.898 8.852 7.055 1 89.88 94 ALA A C 1
ATOM 707 O O . ALA A 1 94 ? -8.93 8.219 6 1 89.88 94 ALA A O 1
ATOM 708 N N . LEU A 1 95 ? -9.125 8.273 8.18 1 87.31 95 LEU A N 1
ATOM 709 C CA . LEU A 1 95 ? -9.211 6.82 8.32 1 87.31 95 LEU A CA 1
ATOM 710 C C . LEU A 1 95 ? -10.617 6.328 7.977 1 87.31 95 LEU A C 1
ATOM 712 O O . LEU A 1 95 ? -11.602 6.863 8.477 1 87.31 95 LEU A O 1
ATOM 716 N N . ARG A 1 96 ? -10.641 5.441 7.027 1 78.88 96 ARG A N 1
ATOM 717 C CA . ARG A 1 96 ? -11.82 4.645 6.73 1 78.88 96 ARG A CA 1
ATOM 718 C C . ARG A 1 96 ? -11.656 3.209 7.219 1 78.88 96 ARG A C 1
ATOM 720 O O . ARG A 1 96 ? -10.539 2.768 7.488 1 78.88 96 ARG A O 1
ATOM 727 N N . GLY A 1 97 ? -12.82 2.461 7.441 1 64.62 97 GLY A N 1
ATOM 728 C CA . GLY A 1 97 ? -12.742 1.051 7.793 1 64.62 97 GLY A CA 1
ATOM 729 C C . GLY A 1 97 ? -12.578 0.812 9.281 1 64.62 97 GLY A C 1
ATOM 730 O O . GLY A 1 97 ? -12.18 -0.277 9.703 1 64.62 97 GLY A O 1
ATOM 731 N N . GLY A 1 98 ? -12.695 1.834 10.008 1 63.47 98 GLY A N 1
ATOM 732 C CA . GLY A 1 98 ? -12.625 1.699 11.453 1 63.47 98 GLY A CA 1
ATOM 733 C C . GLY A 1 98 ? -13.781 0.914 12.039 1 63.47 98 GLY A C 1
ATOM 734 O O . GLY A 1 98 ? -14.5 0.22 11.312 1 63.47 98 GLY A O 1
ATOM 735 N N . GLN A 1 99 ? -13.789 0.78 13.266 1 61.84 99 GLN A N 1
ATOM 736 C CA . GLN A 1 99 ? -14.75 -0.035 14.008 1 61.84 99 GLN A CA 1
ATOM 737 C C . GLN A 1 99 ? -16.172 0.223 13.539 1 61.84 99 GLN A C 1
ATOM 739 O O . GLN A 1 99 ? -17 -0.691 13.516 1 61.84 99 GLN A O 1
ATOM 744 N N . ASP A 1 100 ? -16.328 1.371 13.047 1 66.94 100 ASP A N 1
ATOM 745 C CA . ASP A 1 100 ? -17.703 1.719 12.711 1 66.94 100 ASP A CA 1
ATOM 746 C C . ASP A 1 100 ? -17.922 1.685 11.195 1 66.94 100 ASP A C 1
ATOM 748 O O . ASP A 1 100 ? -18.922 2.191 10.695 1 66.94 100 ASP A O 1
ATOM 752 N N . GLU A 1 101 ? -17.031 1.091 10.508 1 69.25 101 GLU A N 1
ATOM 753 C CA . GLU A 1 101 ? -17.141 1.075 9.047 1 69.25 101 GLU A CA 1
ATOM 754 C C . GLU A 1 101 ? -18.125 0.012 8.586 1 69.25 101 GLU A C 1
ATOM 756 O O . GLU A 1 101 ? -18.047 -1.144 9.008 1 69.25 101 GLU A O 1
ATOM 761 N N . TYR A 1 102 ? -19.016 0.442 7.766 1 69.62 102 TYR A N 1
ATOM 762 C CA . TYR A 1 102 ? -20.062 -0.439 7.246 1 69.62 102 TYR A CA 1
ATOM 763 C C . TYR A 1 102 ? -19.703 -0.926 5.848 1 69.62 102 TYR A C 1
ATOM 765 O O . TYR A 1 102 ? -20.266 -1.916 5.371 1 69.62 102 TYR A O 1
ATOM 773 N N . ASN A 1 103 ? -18.859 -0.161 5.23 1 74.31 103 ASN A N 1
ATOM 774 C CA . ASN A 1 103 ? -18.484 -0.537 3.873 1 74.31 103 ASN A CA 1
ATOM 775 C C . ASN A 1 103 ? -17.422 -1.632 3.871 1 74.31 103 ASN A C 1
ATOM 777 O O . ASN A 1 103 ? -16.25 -1.374 4.188 1 74.31 103 ASN A O 1
ATOM 781 N N . PRO A 1 104 ? -17.797 -2.896 3.541 1 76.19 104 PRO A N 1
ATOM 782 C CA . PRO A 1 104 ? -16.875 -4.031 3.607 1 76.19 104 PRO A CA 1
ATOM 783 C C . PRO A 1 104 ? -15.625 -3.828 2.752 1 76.19 104 PRO A C 1
ATOM 785 O O . PRO A 1 104 ? -14.57 -4.398 3.045 1 76.19 104 PRO A O 1
ATOM 788 N N . THR A 1 105 ? -15.703 -2.975 1.711 1 81.06 105 THR A N 1
ATOM 789 C CA . THR A 1 105 ? -14.594 -2.797 0.778 1 81.06 105 THR A CA 1
ATOM 790 C C . THR A 1 105 ? -13.469 -1.991 1.422 1 81.06 105 THR A C 1
ATOM 792 O O . THR A 1 105 ? -12.328 -2.023 0.953 1 81.06 105 THR A O 1
ATOM 795 N N . GLN A 1 106 ? -13.727 -1.367 2.523 1 81.94 106 GLN A N 1
ATOM 796 C CA . GLN A 1 106 ? -12.719 -0.526 3.16 1 81.94 106 GLN A CA 1
ATOM 797 C C . GLN A 1 106 ? -12.141 -1.203 4.398 1 81.94 106 GLN A C 1
ATOM 799 O O . GLN A 1 106 ? -11.125 -0.764 4.938 1 81.94 106 GLN A O 1
ATOM 804 N N . ILE A 1 107 ? -12.734 -2.238 4.781 1 82.38 107 ILE A N 1
ATOM 805 C CA . ILE A 1 107 ? -12.43 -2.836 6.078 1 82.38 107 ILE A CA 1
ATOM 806 C C . ILE A 1 107 ? -11.047 -3.482 6.035 1 82.38 107 ILE A C 1
ATOM 808 O O . ILE A 1 107 ? -10.211 -3.221 6.898 1 82.38 107 ILE A O 1
ATOM 812 N N . PRO A 1 108 ? -10.773 -4.281 5.031 1 83.5 108 PRO A N 1
ATOM 813 C CA . PRO A 1 108 ? -9.484 -4.969 5.094 1 83.5 108 PRO A CA 1
ATOM 814 C C . PRO A 1 108 ? -8.297 -4.004 5.086 1 83.5 108 PRO A C 1
ATOM 816 O O . PRO A 1 108 ? -7.414 -4.102 5.938 1 83.5 108 PRO A O 1
ATOM 819 N N . ALA A 1 109 ? -8.32 -3.088 4.207 1 84.56 109 ALA A N 1
ATOM 820 C CA . ALA A 1 109 ? -7.23 -2.123 4.133 1 84.56 109 ALA A CA 1
ATOM 821 C C . ALA A 1 109 ? -7.207 -1.22 5.359 1 84.56 109 ALA A C 1
ATOM 823 O O . ALA A 1 109 ? -6.141 -0.924 5.902 1 84.56 109 ALA A O 1
ATOM 824 N N . GLY A 1 110 ? -8.383 -0.801 5.754 1 87.88 110 GLY A N 1
ATOM 825 C CA . GLY A 1 110 ? -8.484 0.072 6.914 1 87.88 110 GLY A CA 1
ATOM 826 C C . GLY A 1 110 ? -7.93 -0.552 8.18 1 87.88 110 GLY A C 1
ATOM 827 O O . GLY A 1 110 ? -7.254 0.117 8.961 1 87.88 110 GLY A O 1
ATOM 828 N N . ARG A 1 111 ? -8.094 -1.781 8.344 1 87.25 111 ARG A N 1
ATOM 829 C CA . ARG A 1 111 ? -7.652 -2.5 9.539 1 87.25 111 ARG A CA 1
ATOM 830 C C . ARG A 1 111 ? -6.133 -2.594 9.594 1 87.25 111 ARG A C 1
ATOM 832 O O . ARG A 1 111 ? -5.551 -2.699 10.68 1 87.25 111 ARG A O 1
ATOM 839 N N . ALA A 1 112 ? -5.539 -2.523 8.5 1 93.12 112 ALA A N 1
ATOM 840 C CA . ALA A 1 112 ? -4.102 -2.783 8.43 1 93.12 112 ALA A CA 1
ATOM 841 C C . ALA A 1 112 ? -3.307 -1.482 8.5 1 93.12 112 ALA A C 1
ATOM 843 O O . ALA A 1 112 ? -2.082 -1.503 8.648 1 93.12 112 ALA A O 1
ATOM 844 N N . VAL A 1 113 ? -3.957 -0.339 8.477 1 94.69 113 VAL A N 1
ATOM 845 C CA . VAL A 1 113 ? -3.293 0.954 8.336 1 94.69 113 VAL A CA 1
ATOM 846 C C . VAL A 1 113 ? -2.312 1.157 9.484 1 94.69 113 VAL A C 1
ATOM 848 O O . VAL A 1 113 ? -1.11 1.322 9.266 1 94.69 113 VAL A O 1
ATOM 851 N N . LYS A 1 114 ? -2.787 1.087 10.68 1 94.06 114 LYS A N 1
ATOM 852 C CA . LYS A 1 114 ? -1.976 1.435 11.844 1 94.06 114 LYS A CA 1
ATOM 853 C C . LYS A 1 114 ? -0.79 0.485 11.992 1 94.06 114 LYS A C 1
ATOM 855 O O . LYS A 1 114 ? 0.352 0.926 12.141 1 94.06 114 LYS A O 1
ATOM 860 N N . SER A 1 115 ? -1.04 -0.808 11.953 1 94.12 115 SER A N 1
ATOM 861 C CA . SER A 1 115 ? 0.023 -1.792 12.133 1 94.12 115 SER A CA 1
ATOM 862 C C . SER A 1 115 ? 1.074 -1.677 11.039 1 94.12 115 SER A C 1
ATOM 864 O O . SER A 1 115 ? 2.268 -1.854 11.289 1 94.12 115 SER A O 1
ATOM 866 N N . THR A 1 116 ? 0.666 -1.408 9.859 1 95.88 116 THR A N 1
ATOM 867 C CA . THR A 1 116 ? 1.584 -1.251 8.734 1 95.88 116 THR A CA 1
ATOM 868 C C . THR A 1 116 ? 2.514 -0.062 8.961 1 95.88 116 THR A C 1
ATOM 870 O O . THR A 1 116 ? 3.732 -0.186 8.82 1 95.88 116 THR A O 1
ATOM 873 N N . LEU A 1 117 ? 1.948 1.028 9.312 1 96.25 117 LEU A N 1
ATOM 874 C CA . LEU A 1 117 ? 2.725 2.24 9.547 1 96.25 117 LEU A CA 1
ATOM 875 C C . LEU A 1 117 ? 3.715 2.041 10.688 1 96.25 117 LEU A C 1
ATOM 877 O O . LEU A 1 117 ? 4.859 2.496 10.609 1 96.25 117 LEU A O 1
ATOM 881 N N . GLU A 1 118 ? 3.266 1.394 11.734 1 93.81 118 GLU A N 1
ATOM 882 C CA . GLU A 1 118 ? 4.148 1.092 12.859 1 93.81 118 GLU A CA 1
ATOM 883 C C . GLU A 1 118 ? 5.336 0.24 12.414 1 93.81 118 GLU A C 1
ATOM 885 O O . GLU A 1 118 ? 6.48 0.533 12.766 1 93.81 118 GLU A O 1
ATOM 890 N N . THR A 1 119 ? 5.051 -0.786 11.68 1 93.38 119 THR A N 1
ATOM 891 C CA . THR A 1 119 ? 6.09 -1.697 11.211 1 93.38 119 THR A CA 1
ATOM 892 C C . THR A 1 119 ? 7.078 -0.971 10.305 1 93.38 119 THR A C 1
ATOM 894 O O . THR A 1 119 ? 8.273 -1.276 10.305 1 93.38 119 THR A O 1
ATOM 897 N N . MET A 1 120 ? 6.582 0.007 9.594 1 93.75 120 MET A N 1
ATOM 898 C CA . MET A 1 120 ? 7.441 0.736 8.664 1 93.75 120 MET A CA 1
ATOM 899 C C . MET A 1 120 ? 8.258 1.794 9.398 1 93.75 120 MET A C 1
ATOM 901 O O . MET A 1 120 ? 9.164 2.4 8.812 1 93.75 120 MET A O 1
ATOM 905 N N . GLY A 1 121 ? 7.844 2.084 10.672 1 91.81 121 GLY A N 1
ATOM 906 C CA . GLY A 1 121 ? 8.664 2.963 11.492 1 91.81 121 GLY A CA 1
ATOM 907 C C . GLY A 1 121 ? 8.148 4.387 11.539 1 91.81 121 GLY A C 1
ATOM 908 O O . GLY A 1 121 ? 8.891 5.312 11.891 1 91.81 121 GLY A O 1
ATOM 909 N N . CYS A 1 122 ? 6.93 4.586 11.211 1 94.38 122 CYS A N 1
ATOM 910 C CA . CYS A 1 122 ? 6.348 5.918 11.289 1 94.38 122 CYS A CA 1
ATOM 911 C C . CYS A 1 122 ? 5.93 6.246 12.719 1 94.38 122 CYS A C 1
ATOM 913 O O . CYS A 1 122 ? 5.648 5.34 13.508 1 94.38 122 CYS A O 1
ATOM 915 N N . LYS A 1 123 ? 6.012 7.531 13.062 1 94.44 123 LYS A N 1
ATOM 916 C CA . LYS A 1 123 ? 5.281 8.016 14.234 1 94.44 123 LYS A CA 1
ATOM 917 C C . LYS A 1 123 ? 3.793 8.164 13.93 1 94.44 123 LYS A C 1
ATOM 919 O O . LYS A 1 123 ? 3.416 8.781 12.93 1 94.44 123 LYS A O 1
ATOM 924 N N . ILE A 1 124 ? 2.957 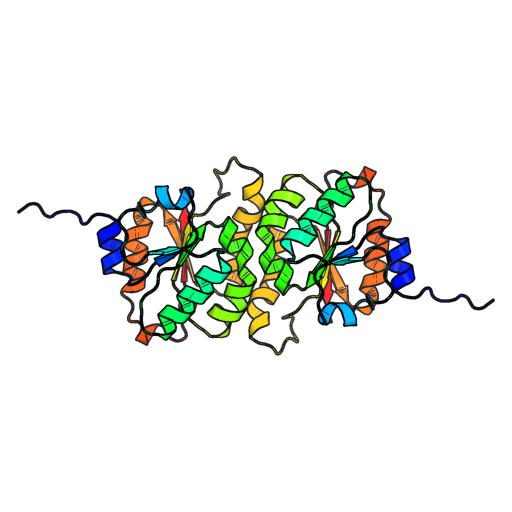7.543 14.797 1 95.94 124 ILE A N 1
ATOM 925 C CA . ILE A 1 124 ? 1.518 7.559 14.555 1 95.94 124 ILE A CA 1
ATOM 926 C C . ILE A 1 124 ? 0.817 8.336 15.664 1 95.94 124 ILE A C 1
ATOM 928 O O . ILE A 1 124 ? 1.096 8.125 16.844 1 95.94 124 ILE A O 1
ATOM 932 N N . VAL A 1 125 ? -0.015 9.219 15.266 1 94.88 125 VAL A N 1
ATOM 933 C CA . VAL A 1 125 ? -0.89 9.93 16.188 1 94.88 125 VAL A CA 1
ATOM 934 C C . VAL A 1 125 ? -2.346 9.742 15.773 1 94.88 125 VAL A C 1
ATOM 936 O O . VAL A 1 125 ? -2.746 10.164 14.688 1 94.88 125 VAL A O 1
ATOM 939 N N . SER A 1 126 ? -3.121 9.086 16.562 1 94.31 126 SER A N 1
ATOM 940 C CA . SER A 1 126 ? -4.543 8.898 16.281 1 94.31 126 SER A CA 1
ATOM 941 C C . SER A 1 126 ? -5.387 9.945 17 1 94.31 126 SER A C 1
ATOM 943 O O . SER A 1 126 ? -5.246 10.141 18.219 1 94.31 126 SER A O 1
ATOM 945 N N . VAL A 1 127 ? -6.246 10.562 16.25 1 92.25 127 VAL A N 1
ATOM 946 C CA . VAL A 1 127 ? -7.043 11.633 16.844 1 92.25 127 VAL A CA 1
ATOM 947 C C . VAL A 1 127 ? -8.453 11.609 16.25 1 92.25 127 VAL A C 1
ATOM 949 O O . VAL A 1 127 ? -8.68 11.062 15.172 1 92.25 127 VAL A O 1
ATOM 952 N N . SER A 1 128 ? -9.398 12.195 17.031 1 89.06 128 SER A N 1
ATOM 953 C CA . SER A 1 128 ? -10.734 12.461 16.5 1 89.06 128 SER A CA 1
ATOM 954 C C . SER A 1 128 ? -10.734 13.68 15.578 1 89.06 128 SER A C 1
ATOM 956 O O . SER A 1 128 ? -9.805 14.484 15.609 1 89.06 128 SER A O 1
ATOM 958 N N . SER A 1 129 ? -11.758 13.773 14.789 1 85.69 129 SER A N 1
ATOM 959 C CA . SER A 1 129 ? -11.891 14.898 13.875 1 85.69 129 SER A CA 1
ATOM 960 C C . SER A 1 129 ? -11.859 16.234 14.625 1 85.69 129 SER A C 1
ATOM 962 O O . SER A 1 129 ? -11.336 17.219 14.125 1 85.69 129 SER A O 1
ATOM 964 N N . SER A 1 130 ? -12.344 16.266 15.812 1 85.62 130 SER A N 1
ATOM 965 C CA . SER A 1 130 ? -12.453 17.484 16.594 1 85.62 130 SER A CA 1
ATOM 966 C C . SER A 1 130 ? -11.094 17.938 17.109 1 85.62 130 SER A C 1
ATOM 968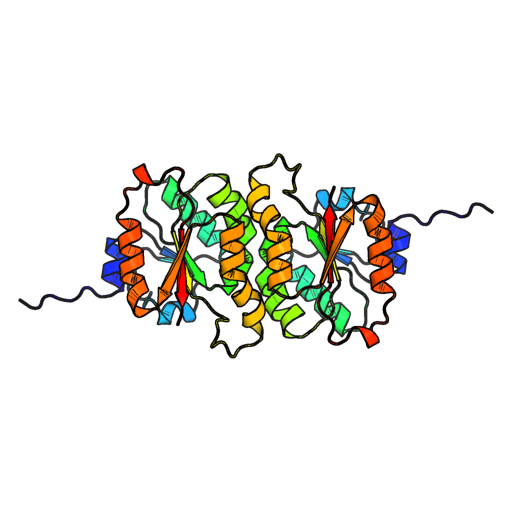 O O . SER A 1 130 ? -10.867 19.125 17.328 1 85.62 130 SER A O 1
ATOM 970 N N . GLU A 1 131 ? -10.172 17.047 17.219 1 89.56 131 GLU A N 1
ATOM 971 C CA . GLU A 1 131 ? -8.859 17.359 17.797 1 89.56 131 GLU A CA 1
ATOM 972 C C . GLU A 1 131 ? -7.805 17.5 16.703 1 89.56 131 GLU A C 1
ATOM 974 O O . GLU A 1 131 ? -6.695 17.969 16.953 1 89.56 131 GLU A O 1
ATOM 979 N N . ALA A 1 132 ? -8.141 17.109 15.523 1 89.38 132 ALA A N 1
ATOM 980 C CA . ALA A 1 132 ? -7.191 16.938 14.43 1 89.38 132 ALA A CA 1
ATOM 981 C C . ALA A 1 132 ? -6.441 18.25 14.156 1 89.38 132 ALA A C 1
ATOM 983 O O . ALA A 1 132 ? -5.215 18.25 14.055 1 89.38 132 ALA A O 1
ATOM 984 N N . LEU A 1 133 ? -7.152 19.328 14.094 1 87.88 133 LEU A N 1
ATOM 985 C CA . LEU A 1 133 ? -6.559 20.609 13.734 1 87.88 133 LEU A CA 1
ATOM 986 C C . LEU A 1 133 ? -5.52 21.031 14.766 1 87.88 133 LEU A C 1
ATOM 988 O O . LEU A 1 133 ? -4.422 21.469 14.406 1 87.88 133 LEU A O 1
ATOM 992 N N . ASN A 1 134 ? -5.867 20.906 16.016 1 90.25 134 ASN A N 1
ATOM 993 C CA . ASN A 1 134 ? -4.953 21.281 17.078 1 90.25 134 ASN A CA 1
ATOM 994 C C . ASN A 1 134 ? -3.689 20.438 17.078 1 90.25 134 ASN A C 1
ATOM 996 O O . ASN A 1 134 ? -2.582 20.953 17.219 1 90.25 134 ASN A O 1
ATOM 1000 N N . VAL A 1 135 ? -3.863 19.219 16.906 1 92.25 135 VAL A N 1
ATOM 1001 C CA . VAL A 1 135 ? -2.742 18.281 16.922 1 92.25 135 VAL A CA 1
ATOM 1002 C C . VAL A 1 135 ? -1.823 18.547 15.734 1 92.25 135 VAL A C 1
ATOM 1004 O O . VAL A 1 135 ? -0.599 18.562 15.875 1 92.25 135 VAL A O 1
ATOM 1007 N N . LEU A 1 136 ? -2.383 18.766 14.578 1 92.62 136 LEU A N 1
ATOM 1008 C CA . LEU A 1 136 ? -1.607 19.047 13.375 1 92.62 136 LEU A CA 1
ATOM 1009 C C . LEU A 1 136 ? -0.785 20.312 13.547 1 92.62 136 LEU A C 1
ATOM 1011 O O . LEU A 1 136 ? 0.387 20.359 13.164 1 92.62 136 LEU A O 1
ATOM 1015 N N . CYS A 1 137 ? -1.325 21.328 14.125 1 92.12 137 CYS A N 1
ATOM 1016 C CA . CYS A 1 137 ? -0.606 22.578 14.32 1 92.12 137 CYS A CA 1
ATOM 1017 C C . CYS A 1 137 ? 0.493 22.422 15.367 1 92.12 137 CYS A C 1
ATOM 1019 O O . CYS A 1 137 ? 1.565 23.016 15.242 1 92.12 137 CYS A O 1
ATOM 1021 N N . ASP A 1 138 ? 0.193 21.609 16.375 1 92.31 138 ASP A N 1
ATOM 1022 C CA . ASP A 1 138 ? 1.224 21.328 17.359 1 92.31 138 ASP A CA 1
ATOM 1023 C C . ASP A 1 138 ? 2.438 20.656 16.719 1 92.31 138 ASP A C 1
ATOM 1025 O O . ASP A 1 138 ? 3.58 20.984 17.062 1 92.31 138 ASP A O 1
ATOM 1029 N N . ILE A 1 139 ? 2.191 19.781 15.812 1 91.69 139 ILE A N 1
ATOM 1030 C CA . ILE A 1 139 ? 3.266 19.062 15.141 1 91.69 139 ILE A CA 1
ATOM 1031 C C . ILE A 1 139 ? 4.105 20.031 14.32 1 91.69 139 ILE A C 1
ATOM 1033 O O . ILE A 1 139 ? 5.332 19.922 14.281 1 91.69 139 ILE A O 1
ATOM 1037 N N . SER A 1 140 ? 3.465 20.938 13.695 1 91.06 140 SER A N 1
ATOM 1038 C CA . SER A 1 140 ? 4.141 21.891 12.82 1 91.06 140 SER A CA 1
ATOM 1039 C C . SER A 1 140 ? 5.008 22.859 13.625 1 91.06 140 SER A C 1
ATOM 1041 O O . SER A 1 140 ? 5.887 23.516 13.07 1 91.06 140 SER A O 1
ATOM 1043 N N . SER A 1 141 ? 4.734 22.984 14.875 1 87.44 141 SER A N 1
ATOM 1044 C CA . SER A 1 141 ? 5.426 23.969 15.711 1 87.44 141 SER A CA 1
ATOM 1045 C C . SER A 1 141 ? 6.848 23.5 16.031 1 87.44 141 SER A C 1
ATOM 1047 O O . SER A 1 141 ? 7.68 24.312 16.453 1 87.44 141 SER A O 1
ATOM 1049 N N . VAL A 1 142 ? 7.047 22.219 15.805 1 79.75 142 VAL A N 1
ATOM 1050 C CA . VAL A 1 142 ? 8.414 21.734 15.969 1 79.75 142 VAL A CA 1
ATOM 1051 C C . VAL A 1 142 ? 9.297 22.297 14.859 1 79.75 142 VAL A C 1
ATOM 1053 O O . VAL A 1 142 ? 8.969 22.172 13.672 1 79.75 142 VAL A O 1
ATOM 1056 N N . PRO A 1 143 ? 10.359 22.938 15.289 1 73.94 143 PRO A N 1
ATOM 1057 C CA . PRO A 1 143 ? 11.211 23.562 14.273 1 73.94 143 PRO A CA 1
ATOM 1058 C C . PRO A 1 143 ? 11.711 22.547 13.242 1 73.94 143 PRO A C 1
ATOM 1060 O O . PRO A 1 143 ? 12.023 21.406 13.586 1 73.94 143 PRO A O 1
ATOM 1063 N N . LEU A 1 144 ? 11.664 22.922 12.039 1 70.31 144 LEU A N 1
ATOM 1064 C CA . LEU A 1 144 ? 12.07 22.078 10.922 1 70.31 144 LEU A CA 1
ATOM 1065 C C . LEU A 1 144 ? 13.477 21.531 11.141 1 70.31 144 LEU A C 1
ATOM 1067 O O . LEU A 1 144 ? 13.742 20.359 10.836 1 70.31 144 LEU A O 1
ATOM 1071 N N . SER A 1 145 ? 14.281 22.359 11.672 1 66.44 145 SER A N 1
ATOM 1072 C CA . SER A 1 145 ? 15.68 22 11.906 1 66.44 145 SER A CA 1
ATOM 1073 C C . SER A 1 145 ? 15.789 20.828 12.883 1 66.44 145 SER A C 1
ATOM 1075 O O . SER A 1 145 ? 16.781 20.094 12.875 1 66.44 145 SER A O 1
ATOM 1077 N N . SER A 1 146 ? 14.758 20.766 13.68 1 68.5 146 SER A N 1
ATOM 1078 C CA . SER A 1 146 ? 14.812 19.734 14.719 1 68.5 146 SER A CA 1
ATOM 1079 C C . SER A 1 146 ? 14.164 18.438 14.25 1 68.5 146 SER A C 1
ATOM 1081 O O . SER A 1 146 ? 14.117 17.453 15 1 68.5 146 SER A O 1
ATOM 1083 N N . ARG A 1 147 ? 13.773 18.531 13.039 1 64.75 147 ARG A N 1
ATOM 1084 C CA . ARG A 1 147 ? 12.984 17.375 12.609 1 64.75 147 ARG A CA 1
ATOM 1085 C C . ARG A 1 147 ? 13.844 16.375 11.844 1 64.75 147 ARG A C 1
ATOM 1087 O O . ARG A 1 147 ? 13.453 15.227 11.656 1 64.75 147 ARG A O 1
ATOM 1094 N N . PHE A 1 148 ? 14.977 16.922 11.562 1 61.03 148 PHE A N 1
ATOM 1095 C CA . PHE A 1 148 ? 15.789 16.016 10.742 1 61.03 148 PHE A CA 1
ATOM 1096 C C . PHE A 1 148 ? 16.125 14.75 11.5 1 61.03 148 PHE A C 1
ATOM 1098 O O . PHE A 1 148 ? 16.453 14.797 12.695 1 61.03 148 PHE A O 1
ATOM 1105 N N . GLY A 1 149 ? 16 13.734 10.734 1 65.06 149 GLY A N 1
ATOM 1106 C CA . GLY A 1 149 ? 16.266 12.438 11.352 1 65.06 149 GLY A CA 1
ATOM 1107 C C . GLY A 1 149 ? 15.047 11.836 12.016 1 65.06 149 GLY A C 1
ATOM 1108 O O . GLY A 1 149 ? 15.078 10.68 12.453 1 65.06 149 GLY A O 1
ATOM 1109 N N . LEU A 1 150 ? 14.055 12.773 12.047 1 71.38 150 LEU A N 1
ATOM 1110 C CA . LEU A 1 150 ? 12.844 12.25 12.672 1 71.38 150 LEU A CA 1
ATOM 1111 C C . LEU A 1 150 ? 12.055 11.398 11.68 1 71.38 150 LEU A C 1
ATOM 1113 O O . LEU A 1 150 ? 12.281 11.469 10.469 1 71.38 150 LEU A O 1
ATOM 1117 N N . ARG A 1 151 ? 11.336 10.633 12.258 1 87.12 151 ARG A N 1
ATOM 1118 C CA . ARG A 1 151 ? 10.414 9.766 11.531 1 87.12 151 ARG A CA 1
ATOM 1119 C C . ARG A 1 151 ? 9.273 10.562 10.922 1 87.12 151 ARG A C 1
ATOM 1121 O O . ARG A 1 151 ? 8.938 11.648 11.406 1 87.12 151 ARG A O 1
ATOM 1128 N N . ALA A 1 152 ? 8.867 10.094 9.758 1 93.69 152 ALA A N 1
ATOM 1129 C CA . ALA A 1 152 ? 7.598 10.617 9.25 1 93.69 152 ALA A CA 1
ATOM 1130 C C . ALA A 1 152 ? 6.496 10.5 10.305 1 93.69 152 ALA A C 1
ATOM 1132 O O . ALA A 1 152 ? 6.43 9.508 11.031 1 93.69 152 ALA A O 1
ATOM 1133 N N . THR A 1 153 ? 5.699 11.562 10.422 1 94.94 153 THR A N 1
ATOM 1134 C CA . THR A 1 153 ? 4.574 11.57 11.352 1 94.94 153 THR A CA 1
ATOM 1135 C C . THR A 1 153 ? 3.25 11.453 10.602 1 94.94 153 THR A C 1
ATOM 1137 O O . THR A 1 153 ? 2.939 12.273 9.742 1 94.94 153 THR A O 1
ATOM 1140 N N . VAL A 1 154 ? 2.518 10.383 10.922 1 96.44 154 VAL A N 1
ATOM 1141 C CA . VAL A 1 154 ? 1.209 10.164 10.312 1 96.44 154 VAL A CA 1
ATOM 1142 C C . VAL A 1 154 ? 0.11 10.406 11.344 1 96.44 154 VAL A C 1
ATOM 1144 O O . VAL A 1 154 ? 0.087 9.758 12.398 1 96.44 154 VAL A O 1
ATOM 1147 N N . VAL A 1 155 ? -0.738 11.359 11.047 1 94.69 155 VAL A N 1
ATOM 1148 C CA . VAL A 1 155 ? -1.884 11.664 11.898 1 94.69 155 VAL A CA 1
ATOM 1149 C C . VAL A 1 155 ? -3.129 10.961 11.352 1 94.69 155 VAL A C 1
ATOM 1151 O O . VAL A 1 155 ? -3.65 11.336 10.297 1 94.69 155 VAL A O 1
ATOM 1154 N N . LEU A 1 156 ? -3.59 9.961 12.023 1 94 156 LEU A N 1
ATOM 1155 C CA . LEU A 1 156 ? -4.801 9.227 11.664 1 94 156 LEU A CA 1
ATOM 1156 C C . LEU A 1 156 ? -6.035 9.891 12.258 1 94 156 LEU A C 1
ATOM 1158 O O . LEU A 1 156 ? -6.184 9.953 13.484 1 94 156 LEU A O 1
ATOM 1162 N N . ILE A 1 157 ? -6.863 10.391 11.383 1 90.38 157 ILE A N 1
ATOM 1163 C CA . ILE A 1 157 ? -8.062 11.102 11.812 1 90.38 157 ILE A CA 1
ATOM 1164 C C . ILE A 1 157 ? -9.273 10.18 11.703 1 90.38 157 ILE A C 1
ATOM 1166 O O . ILE A 1 157 ? -9.617 9.719 10.609 1 90.38 157 ILE A O 1
ATOM 1170 N N . GLU A 1 158 ? -9.875 9.844 12.836 1 84.19 158 GLU A N 1
ATOM 1171 C CA . GLU A 1 158 ? -11.039 8.961 12.906 1 84.19 158 GLU A CA 1
ATOM 1172 C C . GLU A 1 158 ? -12.336 9.766 12.984 1 84.19 158 GLU A C 1
ATOM 1174 O O . GLU A 1 158 ? -12.391 10.805 13.641 1 84.19 158 GLU A O 1
ATOM 1179 N N . ARG A 1 159 ? -13.305 9.32 12.133 1 71.12 159 ARG A N 1
ATOM 1180 C CA . ARG A 1 159 ? -14.594 10 12.203 1 71.12 159 ARG A CA 1
ATOM 1181 C C . ARG A 1 159 ? -15.406 9.516 13.398 1 71.12 159 ARG A C 1
ATOM 1183 O O . ARG A 1 159 ? -15.258 8.367 13.836 1 71.12 159 ARG A O 1
ATOM 1190 N N . MET B 1 1 ? 14.508 -43.25 -22.047 1 31.88 1 MET B N 1
ATOM 1191 C CA . MET B 1 1 ? 13.289 -42.469 -21.953 1 31.88 1 MET B CA 1
ATOM 1192 C C . MET B 1 1 ? 13.523 -41.219 -21.109 1 31.88 1 MET B C 1
ATOM 1194 O O . MET B 1 1 ? 13.781 -41.312 -19.906 1 31.88 1 MET B O 1
ATOM 1198 N N . PHE B 1 2 ? 14.188 -40.219 -21.594 1 32.06 2 PHE B N 1
ATOM 1199 C CA . PHE B 1 2 ? 14.672 -39 -20.938 1 32.06 2 PHE B CA 1
ATOM 1200 C C . PHE B 1 2 ? 13.539 -38.281 -20.219 1 32.06 2 PHE B C 1
ATOM 1202 O O . PHE B 1 2 ? 12.531 -37.938 -20.844 1 32.06 2 PHE B O 1
ATOM 1209 N N . ILE B 1 3 ? 13.148 -38.625 -19.062 1 41.44 3 ILE B N 1
ATOM 1210 C CA . ILE B 1 3 ? 12.156 -37.938 -18.234 1 41.44 3 ILE B CA 1
ATOM 1211 C C . ILE B 1 3 ? 12.438 -36.438 -18.25 1 41.44 3 ILE B C 1
ATOM 1213 O O . ILE B 1 3 ? 13.453 -35.969 -17.719 1 41.44 3 ILE B O 1
ATOM 1217 N N . SER B 1 4 ? 12.18 -35.594 -19.266 1 42.09 4 SER B N 1
ATOM 1218 C CA . SER B 1 4 ? 12.383 -34.156 -19.438 1 42.09 4 SER B CA 1
ATOM 1219 C C . SER B 1 4 ? 11.766 -33.375 -18.281 1 42.09 4 SER B C 1
ATOM 1221 O O . SER B 1 4 ? 10.555 -33.469 -18.047 1 42.09 4 SER B O 1
ATOM 1223 N N . ILE B 1 5 ? 12.547 -33.156 -17.281 1 49 5 ILE B N 1
ATOM 1224 C CA . ILE B 1 5 ? 12.125 -32.281 -16.203 1 49 5 ILE B CA 1
ATOM 1225 C C . ILE B 1 5 ? 11.484 -31.016 -16.797 1 49 5 ILE B C 1
ATOM 1227 O O . ILE B 1 5 ? 12.109 -30.312 -17.594 1 49 5 ILE B O 1
ATOM 1231 N N . PRO B 1 6 ? 10.117 -31.094 -16.812 1 56.91 6 PRO B N 1
ATOM 1232 C CA . PRO B 1 6 ? 9.477 -29.922 -17.406 1 56.91 6 PRO B CA 1
ATOM 1233 C C . PRO B 1 6 ? 10.109 -28.609 -16.953 1 56.91 6 PRO B C 1
ATOM 1235 O O . PRO B 1 6 ? 10.57 -28.5 -15.812 1 56.91 6 PRO B O 1
ATOM 1238 N N . SER B 1 7 ? 10.477 -27.734 -17.859 1 68.38 7 SER B N 1
ATOM 1239 C CA . SER B 1 7 ? 11 -26.391 -17.578 1 68.38 7 SER B CA 1
ATOM 1240 C C . SER B 1 7 ? 10.078 -25.625 -16.625 1 68.38 7 SER B C 1
ATOM 1242 O O . SER B 1 7 ? 8.883 -25.922 -16.547 1 68.38 7 SER B O 1
ATOM 1244 N N . PRO B 1 8 ? 10.578 -24.922 -15.789 1 66.75 8 PRO B N 1
ATOM 1245 C CA . PRO B 1 8 ? 9.781 -24.125 -14.859 1 66.75 8 PRO B CA 1
ATOM 1246 C C . PRO B 1 8 ? 8.578 -23.453 -15.523 1 66.75 8 PRO B C 1
ATOM 1248 O O . PRO B 1 8 ? 7.492 -23.422 -14.938 1 66.75 8 PRO B O 1
ATOM 1251 N N . HIS B 1 9 ? 8.742 -23.047 -16.734 1 69.44 9 HIS B N 1
ATOM 1252 C CA . HIS B 1 9 ? 7.645 -22.375 -17.422 1 69.44 9 HIS B CA 1
ATOM 1253 C C . HIS B 1 9 ? 6.559 -23.375 -17.797 1 69.44 9 HIS B C 1
ATOM 1255 O O . HIS B 1 9 ? 5.367 -23.062 -17.734 1 69.44 9 HIS B O 1
ATOM 1261 N N . THR B 1 10 ? 7.035 -24.484 -18.125 1 73.25 10 THR B N 1
ATOM 1262 C CA . THR B 1 10 ? 6.074 -25.516 -18.484 1 73.25 10 THR B CA 1
ATOM 1263 C C . THR B 1 10 ? 5.289 -25.984 -17.266 1 73.25 10 THR B C 1
ATOM 1265 O O . THR B 1 10 ? 4.086 -26.234 -17.344 1 73.25 10 THR B O 1
ATOM 1268 N N . MET B 1 11 ? 5.973 -25.984 -16.25 1 79.25 11 MET B N 1
ATOM 1269 C CA . MET B 1 11 ? 5.312 -26.422 -15.016 1 79.25 11 MET B CA 1
ATOM 1270 C C . MET B 1 11 ? 4.234 -25.438 -14.594 1 79.25 11 MET B C 1
ATOM 1272 O O . MET B 1 11 ? 3.092 -25.828 -14.344 1 79.25 11 MET B O 1
ATOM 1276 N N . LEU B 1 12 ? 4.52 -24.156 -14.625 1 86.12 12 LEU B N 1
ATOM 1277 C CA . LEU B 1 12 ? 3.553 -23.156 -14.203 1 86.12 12 LEU B CA 1
ATOM 1278 C C . LEU B 1 12 ? 2.367 -23.109 -15.156 1 86.12 12 LEU B C 1
ATOM 1280 O O . LEU B 1 12 ? 1.226 -22.906 -14.734 1 86.12 12 LEU B O 1
ATOM 1284 N N . SER B 1 13 ? 2.734 -23.328 -16.438 1 86.5 13 SER B N 1
ATOM 1285 C CA . SER B 1 13 ? 1.684 -23.266 -17.453 1 86.5 13 SER B CA 1
ATOM 1286 C C . SER B 1 13 ? 0.729 -24.438 -17.328 1 86.5 13 SER B C 1
ATOM 1288 O O . SER B 1 13 ? -0.393 -24.391 -17.844 1 86.5 13 SER B O 1
ATOM 1290 N N . SER B 1 14 ? 1.182 -25.484 -16.734 1 88.31 14 SER B N 1
ATOM 1291 C CA . SER B 1 14 ? 0.306 -26.625 -16.516 1 88.31 14 SER B CA 1
ATOM 1292 C C . SER B 1 14 ? -0.565 -26.422 -15.273 1 88.31 14 SER B C 1
ATOM 1294 O O . SER B 1 14 ? -1.616 -27.062 -15.141 1 88.31 14 SER B O 1
ATOM 1296 N N . CYS B 1 15 ? -0.188 -25.5 -14.438 1 91.62 15 CYS B N 1
ATOM 1297 C CA . CYS B 1 15 ? -0.869 -25.312 -13.164 1 91.62 15 CYS B CA 1
ATOM 1298 C C . CYS B 1 15 ? -1.788 -24.094 -13.211 1 91.62 15 CYS B C 1
ATOM 1300 O O . CYS B 1 15 ? -2.785 -24.047 -12.492 1 91.62 15 CYS B O 1
ATOM 1302 N N . TYR B 1 16 ? -1.461 -23.141 -13.992 1 93.81 16 TYR B N 1
ATOM 1303 C CA . TYR B 1 16 ? -2.221 -21.891 -14.109 1 93.81 16 TYR B CA 1
ATOM 1304 C C . TYR B 1 16 ? -2.508 -21.562 -15.57 1 93.81 16 TYR B C 1
ATOM 1306 O O . TYR B 1 16 ? -1.728 -21.922 -16.453 1 93.81 16 TYR B O 1
ATOM 1314 N N . ASP B 1 17 ? -3.576 -20.859 -15.773 1 94.19 17 ASP B N 1
ATOM 1315 C CA . ASP B 1 17 ? -4.043 -20.578 -17.125 1 94.19 17 ASP B CA 1
ATOM 1316 C C . ASP B 1 17 ? -3.461 -19.25 -17.641 1 94.19 17 ASP B C 1
ATOM 1318 O O . ASP B 1 17 ? -3.15 -19.125 -18.812 1 94.19 17 ASP B O 1
ATOM 1322 N N . TYR B 1 18 ? -3.398 -18.234 -16.812 1 94.88 18 TYR B N 1
ATOM 1323 C CA . TYR B 1 18 ? -2.971 -16.891 -17.188 1 94.88 18 TYR B CA 1
ATOM 1324 C C . TYR B 1 18 ? -2.039 -16.312 -16.125 1 94.88 18 TYR B C 1
ATOM 1326 O O . TYR B 1 18 ? -2.098 -16.688 -14.961 1 94.88 18 TYR B O 1
ATOM 1334 N N . PHE B 1 19 ? -1.217 -15.32 -16.578 1 94.25 19 PHE B N 1
ATOM 1335 C CA . PHE B 1 19 ? -0.211 -14.734 -15.703 1 94.25 19 PHE B CA 1
ATOM 1336 C C . PHE B 1 19 ? -0.22 -13.219 -15.805 1 94.25 19 PHE B C 1
ATOM 1338 O O . PHE B 1 19 ? 0.653 -12.625 -16.453 1 94.25 19 PHE B O 1
ATOM 1345 N N . PRO B 1 20 ? -1.208 -12.562 -15.133 1 95.75 20 PRO B N 1
ATOM 1346 C CA . PRO B 1 20 ? -1.132 -11.102 -15.062 1 95.75 20 PRO B CA 1
ATOM 1347 C C . PRO B 1 20 ? 0.058 -10.609 -14.242 1 95.75 20 PRO B C 1
ATOM 1349 O O . PRO B 1 20 ? 0.3 -11.109 -13.141 1 95.75 20 PRO B O 1
ATOM 1352 N N . LEU B 1 21 ? 0.814 -9.68 -14.805 1 92.38 21 LEU B N 1
ATOM 1353 C CA . LEU B 1 21 ? 1.981 -9.195 -14.078 1 92.38 21 LEU B CA 1
ATOM 1354 C C . LEU B 1 21 ? 2.443 -7.848 -14.625 1 92.38 21 LEU B C 1
ATOM 1356 O O . LEU B 1 21 ? 1.967 -7.402 -15.672 1 92.38 21 LEU B O 1
ATOM 1360 N N . VAL B 1 22 ? 3.158 -7.121 -13.805 1 87.75 22 VAL B N 1
ATOM 1361 C CA . VAL B 1 22 ? 3.938 -5.98 -14.273 1 87.75 22 VAL B CA 1
ATOM 1362 C C . VAL B 1 22 ? 5.387 -6.402 -14.5 1 87.75 22 VAL B C 1
ATOM 1364 O O . VAL B 1 22 ? 6.012 -6.992 -13.617 1 87.75 22 VAL B O 1
ATOM 1367 N N . PRO B 1 23 ? 5.871 -6.141 -15.633 1 77.44 23 PRO B N 1
ATOM 1368 C CA . PRO B 1 23 ? 7.238 -6.586 -15.914 1 77.44 23 PRO B CA 1
ATOM 1369 C C . PRO B 1 23 ? 8.25 -6.074 -14.891 1 77.44 23 PRO B C 1
ATOM 1371 O O . PRO B 1 23 ? 8.188 -4.906 -14.492 1 77.44 23 PRO B O 1
ATOM 1374 N N . CYS B 1 24 ? 8.977 -7 -14.312 1 70.25 24 CYS B N 1
ATOM 1375 C CA . CYS B 1 24 ? 10.031 -6.605 -13.375 1 70.25 24 CYS B CA 1
ATOM 1376 C C . CYS B 1 24 ? 11.219 -7.555 -13.461 1 70.25 24 CYS B C 1
ATOM 1378 O O . CYS B 1 24 ? 11.047 -8.742 -13.734 1 70.25 24 CYS B O 1
ATOM 1380 N N . SER B 1 25 ? 12.383 -6.977 -13.383 1 61.41 25 SER B N 1
ATOM 1381 C CA . SER B 1 25 ? 13.617 -7.734 -13.5 1 61.41 25 SER B CA 1
ATOM 1382 C C . SER B 1 25 ? 13.719 -8.805 -12.422 1 61.41 25 SER B C 1
ATOM 1384 O O . SER B 1 25 ? 14.281 -9.875 -12.656 1 61.41 25 SER B O 1
ATOM 1386 N N . GLU B 1 26 ? 13.133 -8.484 -11.367 1 58.38 26 GLU B N 1
ATOM 1387 C CA . GLU B 1 26 ? 13.289 -9.367 -10.219 1 58.38 26 GLU B CA 1
ATOM 1388 C C .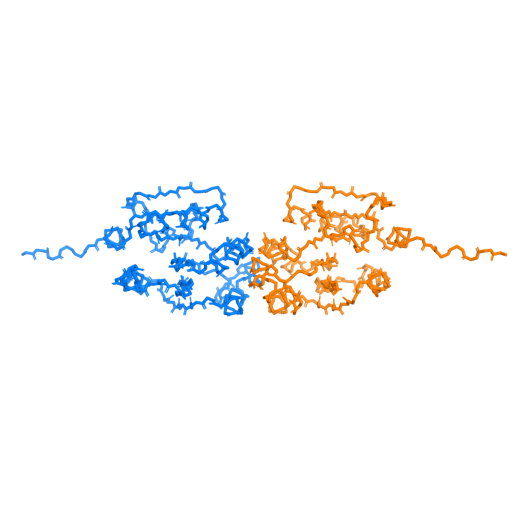 GLU B 1 26 ? 12.57 -10.695 -10.445 1 58.38 26 GLU B C 1
ATOM 1390 O O . GLU B 1 26 ? 13.07 -11.75 -10.055 1 58.38 26 GLU B O 1
ATOM 1395 N N . PHE B 1 27 ? 11.469 -10.625 -11.031 1 61.56 27 PHE B N 1
ATOM 1396 C CA . PHE B 1 27 ? 10.719 -11.859 -11.234 1 61.56 27 PHE B CA 1
ATOM 1397 C C . PHE B 1 27 ? 11.367 -12.719 -12.305 1 61.56 27 PHE B C 1
ATOM 1399 O O . PHE B 1 27 ? 11.219 -13.945 -12.305 1 61.56 27 PHE B O 1
ATOM 1406 N N . ASN B 1 28 ? 12.055 -12.039 -13 1 60 28 ASN B N 1
ATOM 1407 C CA . ASN B 1 28 ? 12.742 -12.789 -14.047 1 60 28 ASN B CA 1
ATOM 1408 C C . ASN B 1 28 ? 13.734 -13.789 -13.469 1 60 28 ASN B C 1
ATOM 1410 O O . ASN B 1 28 ? 14.016 -14.82 -14.078 1 60 28 ASN B O 1
ATOM 1414 N N . ASP B 1 29 ? 14.242 -13.398 -12.414 1 60.97 29 ASP B N 1
ATOM 1415 C CA . ASP B 1 29 ? 15.234 -14.273 -11.797 1 60.97 29 ASP B CA 1
ATOM 1416 C C . ASP B 1 29 ? 14.562 -15.469 -11.117 1 60.97 29 ASP B C 1
ATOM 1418 O O . ASP B 1 29 ? 15.203 -16.5 -10.891 1 60.97 29 ASP B O 1
ATOM 1422 N N . ILE B 1 30 ? 13.406 -15.312 -10.781 1 60.81 30 ILE B N 1
ATOM 1423 C CA . ILE B 1 30 ? 12.68 -16.375 -10.086 1 60.81 30 ILE B CA 1
ATOM 1424 C C . ILE B 1 30 ? 12.047 -17.312 -11.102 1 60.81 30 ILE B C 1
ATOM 1426 O O . ILE B 1 30 ? 12.211 -18.531 -11.008 1 60.81 30 ILE B O 1
ATOM 1430 N N . VAL B 1 31 ? 11.273 -16.812 -11.977 1 60.69 31 VAL B N 1
ATOM 1431 C CA . VAL B 1 31 ? 10.633 -17.625 -13 1 60.69 31 VAL B CA 1
ATOM 1432 C C . VAL B 1 31 ? 10.93 -17.047 -14.383 1 60.69 31 VAL B C 1
ATOM 1434 O O . VAL B 1 31 ? 10.727 -15.852 -14.609 1 60.69 31 VAL B O 1
ATOM 1437 N N . SER B 1 32 ? 11.828 -17.766 -15.07 1 59.22 32 SER B N 1
ATOM 1438 C CA . SER B 1 32 ? 12.008 -17.297 -16.438 1 59.22 32 SER B CA 1
ATOM 1439 C C . SER B 1 32 ? 10.664 -17.078 -17.125 1 59.22 32 SER B C 1
ATOM 1441 O O . SER B 1 32 ? 9.969 -18.031 -17.469 1 59.22 32 SER B O 1
ATOM 1443 N N . LEU B 1 33 ? 10.086 -15.945 -16.953 1 58.75 33 LEU B N 1
ATOM 1444 C CA . LEU B 1 33 ? 8.82 -15.523 -17.531 1 58.75 33 LEU B CA 1
ATOM 1445 C C . LEU B 1 33 ? 8.828 -15.688 -19.047 1 58.75 33 LEU B C 1
ATOM 1447 O O . LEU B 1 33 ? 7.77 -15.719 -19.672 1 58.75 33 LEU B O 1
ATOM 1451 N N . VAL B 1 34 ? 9.977 -15.805 -19.625 1 58.47 34 VAL B N 1
ATOM 1452 C CA . VAL B 1 34 ? 10.141 -15.758 -21.062 1 58.47 34 VAL B CA 1
ATOM 1453 C C . VAL B 1 34 ? 9.367 -16.906 -21.719 1 58.47 34 VAL B C 1
ATOM 1455 O O . VAL B 1 34 ? 8.781 -16.734 -22.781 1 58.47 34 VAL B O 1
ATOM 1458 N N . ASN B 1 35 ? 9.18 -17.922 -21.031 1 68.56 35 ASN B N 1
ATOM 1459 C CA . ASN B 1 35 ? 8.562 -19.016 -21.766 1 68.56 35 ASN B CA 1
ATOM 1460 C C . ASN B 1 35 ? 7.18 -19.359 -21.219 1 68.56 35 ASN B C 1
ATOM 1462 O O . ASN B 1 35 ? 6.625 -20.406 -21.531 1 68.56 35 ASN B O 1
ATOM 1466 N N . LEU B 1 36 ? 6.684 -18.312 -20.422 1 77.75 36 LEU B N 1
ATOM 1467 C CA . LEU B 1 36 ? 5.328 -18.547 -19.922 1 77.75 36 LEU B CA 1
ATOM 1468 C C . LEU B 1 36 ? 4.301 -18.203 -21 1 77.75 36 LEU B C 1
ATOM 1470 O O . LEU B 1 36 ? 4.445 -17.188 -21.703 1 77.75 36 LEU B O 1
ATOM 1474 N N . GLU B 1 37 ? 3.375 -19.125 -21.219 1 81.38 37 GLU B N 1
ATOM 1475 C CA . GLU B 1 37 ? 2.271 -18.844 -22.141 1 81.38 37 GLU B CA 1
ATOM 1476 C C . GLU B 1 37 ? 1.198 -18 -21.469 1 81.38 37 GLU B C 1
ATOM 1478 O O . GLU B 1 37 ? 1.032 -18.047 -20.25 1 81.38 37 GLU B O 1
ATOM 1483 N N . ASN B 1 38 ? 0.467 -17.047 -22.156 1 92.06 38 ASN B N 1
ATOM 1484 C CA . ASN B 1 38 ? -0.694 -16.281 -21.719 1 92.06 38 ASN B CA 1
ATOM 1485 C C . ASN B 1 38 ? -0.325 -15.281 -20.641 1 92.06 38 ASN B C 1
ATOM 1487 O O . ASN B 1 38 ? -1.04 -15.148 -19.641 1 92.06 38 ASN B O 1
ATOM 1491 N N . VAL B 1 39 ? 0.894 -14.734 -20.734 1 91.5 39 VAL B N 1
ATOM 1492 C CA . VAL B 1 39 ? 1.308 -13.617 -19.891 1 91.5 39 VAL B CA 1
ATOM 1493 C C . VAL B 1 39 ? 0.522 -12.359 -20.266 1 91.5 39 VAL B C 1
ATOM 1495 O O . VAL B 1 39 ? 0.416 -12.023 -21.453 1 91.5 39 VAL B O 1
ATOM 1498 N N . LEU B 1 40 ? -0.067 -11.734 -19.312 1 93.56 40 LEU B N 1
ATOM 1499 C CA . LEU B 1 40 ? -0.762 -10.461 -19.5 1 93.56 40 LEU B CA 1
ATOM 1500 C C . LEU B 1 40 ? -0.018 -9.32 -18.828 1 93.56 40 LEU B C 1
ATOM 1502 O O . LEU B 1 40 ? -0.016 -9.227 -17.594 1 93.56 40 LEU B O 1
ATOM 1506 N N . PHE B 1 41 ? 0.561 -8.492 -19.609 1 92.31 41 PHE B N 1
ATOM 1507 C CA . PHE B 1 41 ? 1.292 -7.352 -19.078 1 92.31 41 PHE B CA 1
ATOM 1508 C C . PHE B 1 41 ? 0.333 -6.246 -18.656 1 92.31 41 PHE B C 1
ATOM 1510 O O . PHE B 1 41 ? -0.518 -5.82 -19.438 1 92.31 41 PHE B O 1
ATOM 1517 N N . CYS B 1 42 ? 0.466 -5.82 -17.422 1 94.38 42 CYS B N 1
ATOM 1518 C CA . CYS B 1 42 ? -0.352 -4.75 -16.875 1 94.38 42 CYS B CA 1
ATOM 1519 C C . CYS B 1 42 ? 0.483 -3.502 -16.609 1 94.38 42 CYS B C 1
ATOM 1521 O O . CYS B 1 42 ? 1.71 -3.576 -16.531 1 94.38 42 CYS B O 1
ATOM 1523 N N . SER B 1 43 ? -0.121 -2.365 -16.531 1 92.25 43 SER B N 1
ATOM 1524 C CA . SER B 1 43 ? 0.564 -1.093 -16.344 1 92.25 43 SER B CA 1
ATOM 1525 C C . SER B 1 43 ? 0.917 -0.875 -14.867 1 92.25 43 SER B C 1
ATOM 1527 O O . SER B 1 43 ? 1.874 -0.164 -14.555 1 92.25 43 SER B O 1
ATOM 1529 N N . ARG B 1 44 ? 0.133 -1.4 -13.969 1 93.31 44 ARG B N 1
ATOM 1530 C CA . ARG B 1 44 ? 0.359 -1.293 -12.531 1 93.31 44 ARG B CA 1
ATOM 1531 C C . ARG B 1 44 ? -0.104 -2.553 -11.812 1 93.31 44 ARG B C 1
ATOM 1533 O O . ARG B 1 44 ? -0.917 -3.314 -12.336 1 93.31 44 ARG B O 1
ATOM 1540 N N . GLU B 1 45 ? 0.382 -2.693 -10.688 1 94.5 45 GLU B N 1
ATOM 1541 C CA . GLU B 1 45 ? 0.049 -3.889 -9.914 1 94.5 45 GLU B CA 1
ATOM 1542 C C . GLU B 1 45 ? -1.436 -3.922 -9.562 1 94.5 45 GLU B C 1
ATOM 1544 O O . GLU B 1 45 ? -2.043 -4.996 -9.516 1 94.5 45 GLU B O 1
ATOM 1549 N N . GLU B 1 46 ? -2.092 -2.746 -9.32 1 96.25 46 GLU B N 1
ATOM 1550 C CA . GLU B 1 46 ? -3.531 -2.691 -9.094 1 96.25 46 GLU B CA 1
ATOM 1551 C C . GLU B 1 46 ? -4.301 -3.324 -10.25 1 96.25 46 GLU B C 1
ATOM 1553 O O . GLU B 1 46 ? -5.246 -4.082 -10.031 1 96.25 46 GLU B O 1
ATOM 1558 N N . GLU B 1 47 ? -3.828 -2.98 -11.406 1 96.38 47 GLU B N 1
ATOM 1559 C CA . GLU B 1 47 ? -4.449 -3.539 -12.602 1 96.38 47 GLU B CA 1
ATOM 1560 C C . GLU B 1 47 ? -4.258 -5.051 -12.672 1 96.38 47 GLU B C 1
ATOM 1562 O O . GLU B 1 47 ? -5.18 -5.785 -13.031 1 96.38 47 GLU B O 1
ATOM 1567 N N . SER B 1 48 ? -3.098 -5.512 -12.367 1 97.25 48 SER B N 1
ATOM 1568 C CA . SER B 1 48 ? -2.84 -6.949 -12.414 1 97.25 48 SER B CA 1
ATOM 1569 C C . SER B 1 48 ? -3.748 -7.703 -11.445 1 97.25 48 SER B C 1
ATOM 1571 O O . SER B 1 48 ? -4.227 -8.797 -11.758 1 97.25 48 SER B O 1
ATOM 1573 N N . ILE B 1 49 ? -3.992 -7.172 -10.266 1 98 49 ILE B N 1
ATOM 1574 C CA . ILE B 1 49 ? -4.895 -7.77 -9.289 1 98 49 ILE B CA 1
ATOM 1575 C C . ILE B 1 49 ? -6.316 -7.805 -9.852 1 98 49 ILE B C 1
ATOM 1577 O O . ILE B 1 49 ? -6.992 -8.828 -9.781 1 98 49 ILE B O 1
ATOM 1581 N N . ALA B 1 50 ? -6.746 -6.676 -10.445 1 98.06 50 ALA B N 1
ATOM 1582 C CA . ALA B 1 50 ? -8.086 -6.598 -11.016 1 98.06 50 ALA B CA 1
ATOM 1583 C C . ALA B 1 50 ? -8.266 -7.605 -12.148 1 98.06 50 ALA B C 1
ATOM 1585 O O . ALA B 1 50 ? -9.281 -8.297 -12.219 1 98.06 50 ALA B O 1
ATOM 1586 N N . VAL B 1 51 ? -7.285 -7.645 -13.016 1 98.31 51 VAL B N 1
ATOM 1587 C CA . VAL B 1 51 ? -7.309 -8.594 -14.125 1 98.31 51 VAL B CA 1
ATOM 1588 C C . VAL B 1 51 ? -7.348 -10.016 -13.586 1 98.31 51 VAL B C 1
ATOM 1590 O O . VAL B 1 51 ? -8.141 -10.844 -14.055 1 98.31 51 VAL B O 1
ATOM 1593 N N . GLY B 1 52 ? -6.504 -10.344 -12.586 1 97.5 52 GLY B N 1
ATOM 1594 C CA . GLY B 1 52 ? -6.512 -11.656 -11.961 1 97.5 52 GLY B CA 1
ATOM 1595 C C . GLY B 1 52 ? -7.855 -12.031 -11.375 1 97.5 52 GLY B C 1
ATOM 1596 O O . GLY B 1 52 ? -8.336 -13.148 -11.57 1 97.5 52 GLY B O 1
ATOM 1597 N N . ALA B 1 53 ? -8.453 -11.133 -10.68 1 95.88 53 ALA B N 1
ATOM 1598 C CA . ALA B 1 53 ? -9.773 -11.359 -10.094 1 95.88 53 ALA B CA 1
ATOM 1599 C C . ALA B 1 53 ? -10.805 -11.648 -11.18 1 95.88 53 ALA B C 1
ATOM 1601 O O . ALA B 1 53 ? -11.617 -12.57 -11.039 1 95.88 53 ALA B O 1
ATOM 1602 N N . GLY B 1 54 ? -10.797 -10.82 -12.195 1 97 54 GLY B N 1
ATOM 1603 C CA . GLY B 1 54 ? -11.711 -11.039 -13.305 1 97 54 GLY B CA 1
ATOM 1604 C C . GLY B 1 54 ? -11.547 -12.406 -13.945 1 97 54 GLY B C 1
ATOM 1605 O O . GLY B 1 54 ? -12.539 -13.078 -14.25 1 97 54 GLY B O 1
ATOM 1606 N N . LEU B 1 55 ? -10.328 -12.805 -14.211 1 96.56 55 LEU B N 1
ATOM 1607 C CA . LEU B 1 55 ? -10.039 -14.109 -14.797 1 96.56 55 LEU B CA 1
ATOM 1608 C C . LEU B 1 55 ? -10.547 -15.234 -13.906 1 96.56 55 LEU B C 1
ATOM 1610 O O . LEU B 1 55 ? -11.125 -16.203 -14.406 1 96.56 55 LEU B O 1
ATOM 1614 N N . TYR B 1 56 ? -10.352 -15.094 -12.602 1 94.75 56 TYR B N 1
ATOM 1615 C CA . TYR B 1 56 ? -10.852 -16.109 -11.672 1 94.75 56 TYR B CA 1
ATOM 1616 C C . TYR B 1 56 ? -12.359 -16.234 -11.773 1 94.75 56 TYR B C 1
ATOM 1618 O O . TYR B 1 56 ? -12.891 -17.359 -11.852 1 94.75 56 TYR B O 1
ATOM 1626 N N . ILE B 1 57 ? -12.992 -15.125 -11.758 1 91.88 57 ILE B N 1
ATOM 1627 C CA . ILE B 1 57 ? -14.453 -15.109 -11.844 1 91.88 57 ILE B CA 1
ATOM 1628 C C . ILE B 1 57 ? -14.898 -15.758 -13.156 1 91.88 57 ILE B C 1
ATOM 1630 O O . ILE B 1 57 ? -15.93 -16.438 -13.203 1 91.88 57 ILE B O 1
ATOM 1634 N N . ALA B 1 58 ? -14.156 -15.555 -14.148 1 95.31 58 ALA B N 1
ATOM 1635 C CA . ALA B 1 58 ? -14.469 -16.109 -15.461 1 95.31 58 ALA B CA 1
ATOM 1636 C C . ALA B 1 58 ? -14.195 -17.609 -15.508 1 95.31 58 ALA B C 1
ATOM 1638 O O . ALA B 1 58 ? -14.477 -18.266 -16.516 1 95.31 58 ALA B O 1
ATOM 1639 N N . GLY B 1 59 ? -13.586 -18.156 -14.477 1 92.12 59 GLY B N 1
ATOM 1640 C CA . GLY B 1 59 ? -13.43 -19.594 -14.391 1 92.12 59 GLY B CA 1
ATOM 1641 C C . GLY B 1 59 ? -12.023 -20.062 -14.695 1 92.12 59 GLY B C 1
ATOM 1642 O O . GLY B 1 59 ? -11.781 -21.266 -14.867 1 92.12 59 GLY B O 1
ATOM 1643 N N . TYR B 1 60 ? -11.062 -19.172 -14.82 1 94.25 60 TYR B N 1
ATOM 1644 C CA . TYR B 1 60 ? -9.68 -19.531 -15.102 1 94.25 60 TYR B CA 1
ATOM 1645 C C . TYR B 1 60 ? -8.859 -19.578 -13.82 1 94.25 60 TYR B C 1
ATOM 1647 O O . TYR B 1 60 ? -9.336 -19.172 -12.75 1 94.25 60 TYR B O 1
ATOM 1655 N N . ARG B 1 61 ? -7.68 -20.156 -13.93 1 93.81 61 ARG B N 1
ATOM 1656 C CA . ARG B 1 61 ? -6.723 -20.172 -12.828 1 93.81 61 ARG B CA 1
ATOM 1657 C C . ARG B 1 61 ? -5.594 -19.172 -13.07 1 93.81 61 ARG B C 1
ATOM 1659 O O . ARG B 1 61 ? -4.551 -19.531 -13.617 1 93.81 61 ARG B O 1
ATOM 1666 N N . PRO B 1 62 ? -5.844 -17.938 -12.594 1 95.69 62 PRO B N 1
ATOM 1667 C CA . PRO B 1 62 ? -4.77 -16.953 -12.766 1 95.69 62 PRO B CA 1
ATOM 1668 C C . PRO B 1 62 ? -3.73 -17.016 -11.648 1 95.69 62 PRO B C 1
ATOM 1670 O O . PRO B 1 62 ? -4.066 -17.344 -10.508 1 95.69 62 PRO B O 1
ATOM 1673 N N . LEU B 1 63 ? -2.541 -16.719 -12.008 1 95.25 63 LEU B N 1
ATOM 1674 C CA . LEU B 1 63 ? -1.466 -16.438 -11.062 1 95.25 63 LEU B CA 1
ATOM 1675 C C . LEU B 1 63 ? -0.958 -15.008 -11.234 1 95.25 63 LEU B C 1
ATOM 1677 O O . LEU B 1 63 ? -0.26 -14.703 -12.211 1 95.25 63 LEU B O 1
ATOM 1681 N N . VAL B 1 64 ? -1.36 -14.164 -10.289 1 96.06 64 VAL B N 1
ATOM 1682 C CA . VAL B 1 64 ? -0.851 -12.797 -10.32 1 96.06 64 VAL B CA 1
ATOM 1683 C C . VAL B 1 64 ? 0.584 -12.766 -9.805 1 96.06 64 VAL B C 1
ATOM 1685 O O . VAL B 1 64 ? 0.896 -13.391 -8.789 1 96.06 64 VAL B O 1
ATOM 1688 N N . MET B 1 65 ? 1.439 -12.094 -10.562 1 93.25 65 MET B N 1
ATOM 1689 C CA . MET B 1 65 ? 2.848 -12.031 -10.18 1 93.25 65 MET B CA 1
ATOM 1690 C C . MET B 1 65 ? 3.311 -10.586 -10.039 1 93.25 65 MET B C 1
ATOM 1692 O O . MET B 1 65 ? 3.047 -9.758 -10.906 1 93.25 65 MET B O 1
ATOM 1696 N N . MET B 1 66 ? 3.984 -10.328 -8.891 1 92.5 66 MET B N 1
ATOM 1697 C CA . MET B 1 66 ? 4.48 -8.977 -8.68 1 92.5 66 MET B CA 1
ATOM 1698 C C . MET B 1 66 ? 5.613 -8.961 -7.66 1 92.5 66 MET B C 1
ATOM 1700 O O . MET B 1 66 ? 5.891 -9.977 -7.02 1 92.5 66 MET B O 1
ATOM 1704 N N . GLN B 1 67 ? 6.316 -7.789 -7.652 1 90.62 67 GLN B N 1
ATOM 1705 C CA . GLN B 1 67 ? 7.309 -7.559 -6.609 1 90.62 67 GLN B CA 1
ATOM 1706 C C . GLN B 1 67 ? 6.672 -6.961 -5.359 1 90.62 67 GLN B C 1
ATOM 1708 O O . GLN B 1 67 ? 5.594 -6.367 -5.434 1 90.62 67 GLN B O 1
ATOM 1713 N N . SER B 1 68 ? 7.355 -7.16 -4.191 1 92.5 68 SER B N 1
ATOM 1714 C CA . SER B 1 68 ? 6.824 -6.676 -2.924 1 92.5 68 SER B CA 1
ATOM 1715 C C . SER B 1 68 ? 6.551 -5.176 -2.977 1 92.5 68 SER B C 1
ATOM 1717 O O . SER B 1 68 ? 5.57 -4.695 -2.402 1 92.5 68 SER B O 1
ATOM 1719 N N . SER B 1 69 ? 7.441 -4.453 -3.682 1 91.12 69 SER B N 1
ATOM 1720 C CA . SER B 1 69 ? 7.215 -3.02 -3.807 1 91.12 69 SER B CA 1
ATOM 1721 C C . SER B 1 69 ? 5.898 -2.727 -4.516 1 91.12 69 SER B C 1
ATOM 1723 O O . SER B 1 69 ? 5.172 -1.807 -4.133 1 91.12 69 SER B O 1
ATOM 1725 N N . GLY B 1 70 ? 5.59 -3.447 -5.543 1 92.62 70 GLY B N 1
ATOM 1726 C CA . GLY B 1 70 ? 4.32 -3.32 -6.242 1 92.62 70 GLY B CA 1
ATOM 1727 C C . GLY B 1 70 ? 3.125 -3.682 -5.383 1 92.62 70 GLY B C 1
ATOM 1728 O O . GLY B 1 70 ? 2.09 -3.012 -5.438 1 92.62 70 GLY B O 1
ATOM 1729 N N . LEU B 1 71 ? 3.246 -4.699 -4.652 1 95.06 71 LEU B N 1
ATOM 1730 C CA . LEU B 1 71 ? 2.182 -5.102 -3.736 1 95.06 71 LEU B CA 1
ATOM 1731 C C . LEU B 1 71 ? 1.855 -3.977 -2.758 1 95.06 71 LEU B C 1
ATOM 1733 O O . LEU B 1 71 ? 0.685 -3.648 -2.553 1 95.06 71 LEU B O 1
ATOM 1737 N N . MET B 1 72 ? 2.916 -3.354 -2.174 1 95.12 72 MET B N 1
ATOM 1738 C CA . MET B 1 72 ? 2.734 -2.305 -1.175 1 95.12 72 MET B CA 1
ATOM 1739 C C . MET B 1 72 ? 2.131 -1.053 -1.805 1 95.12 72 MET B C 1
ATOM 1741 O O . MET B 1 72 ? 1.684 -0.15 -1.096 1 95.12 72 MET B O 1
ATOM 1745 N N . SER B 1 73 ? 2.047 -1.068 -3.129 1 95 73 SER B N 1
ATOM 1746 C CA . SER B 1 73 ? 1.383 0.013 -3.85 1 95 73 SER B CA 1
ATOM 1747 C C . SER B 1 73 ? -0.001 -0.411 -4.328 1 95 73 SER B C 1
ATOM 1749 O O . SER B 1 73 ? -0.618 0.277 -5.145 1 95 73 SER B O 1
ATOM 1751 N N . SER B 1 74 ? -0.48 -1.527 -3.883 1 96.69 74 SER B N 1
ATOM 1752 C CA . SER B 1 74 ? -1.741 -2.02 -4.43 1 96.69 74 SER B CA 1
ATOM 1753 C C . SER B 1 74 ? -2.604 -2.654 -3.344 1 96.69 74 SER B C 1
ATOM 1755 O O . SER B 1 74 ? -3.521 -3.422 -3.643 1 96.69 74 SER B O 1
ATOM 1757 N N . LEU B 1 75 ? -2.369 -2.379 -2.125 1 96.94 75 LEU B N 1
ATOM 1758 C CA . LEU B 1 75 ? -3.041 -3.033 -1.008 1 96.94 75 LEU B CA 1
ATOM 1759 C C . LEU B 1 75 ? -4.508 -2.617 -0.936 1 96.94 75 LEU B C 1
ATOM 1761 O O . LEU B 1 75 ? -5.359 -3.402 -0.513 1 96.94 75 LEU B O 1
ATOM 1765 N N . ASN B 1 76 ? -4.781 -1.385 -1.38 1 94.75 76 ASN B N 1
ATOM 1766 C CA . ASN B 1 76 ? -6.184 -0.975 -1.387 1 94.75 76 ASN B CA 1
ATOM 1767 C C . ASN B 1 76 ? -7.016 -1.843 -2.326 1 94.75 76 ASN B C 1
ATOM 1769 O O . ASN B 1 76 ? -8.133 -2.242 -1.982 1 94.75 76 ASN B O 1
ATOM 1773 N N . THR B 1 77 ? -6.516 -2.107 -3.482 1 96.19 77 THR B N 1
ATOM 1774 C CA . THR B 1 77 ? -7.211 -2.957 -4.445 1 96.19 77 THR B CA 1
ATOM 1775 C C . THR B 1 77 ? -7.305 -4.391 -3.932 1 96.19 77 THR B C 1
ATOM 1777 O O . THR B 1 77 ? -8.352 -5.035 -4.062 1 96.19 77 THR B O 1
ATOM 1780 N N . LEU B 1 78 ? -6.227 -4.879 -3.342 1 96.88 78 LEU B N 1
ATOM 1781 C CA . LEU B 1 78 ? -6.262 -6.207 -2.74 1 96.88 78 LEU B CA 1
ATOM 1782 C C . LEU B 1 78 ? -7.363 -6.297 -1.689 1 96.88 78 LEU B C 1
ATOM 1784 O O . LEU B 1 78 ? -8.117 -7.273 -1.659 1 96.88 78 LEU B O 1
ATOM 1788 N N . GLY B 1 79 ? -7.461 -5.352 -0.889 1 94.88 79 GLY B N 1
ATOM 1789 C CA . GLY B 1 79 ? -8.453 -5.324 0.175 1 94.88 79 GLY B CA 1
ATOM 1790 C C . GLY B 1 79 ? -9.867 -5.105 -0.331 1 94.88 79 GLY B C 1
ATOM 1791 O O . GLY B 1 79 ? -10.781 -5.844 0.032 1 94.88 79 GLY B O 1
ATOM 1792 N N . SER B 1 80 ? -10.031 -4.105 -1.194 1 94.25 80 SER B N 1
ATOM 1793 C CA . SER B 1 80 ? -11.367 -3.643 -1.562 1 94.25 80 SER B CA 1
ATOM 1794 C C . SER B 1 80 ? -12 -4.555 -2.609 1 94.25 80 SER B C 1
ATOM 1796 O O . SER B 1 80 ? -13.219 -4.559 -2.779 1 94.25 80 SER B O 1
ATOM 1798 N N . LEU B 1 81 ? -11.188 -5.309 -3.246 1 94.19 81 LEU B N 1
ATOM 1799 C CA . LEU B 1 81 ? -11.703 -6.172 -4.301 1 94.19 81 LEU B CA 1
ATOM 1800 C C . LEU B 1 81 ? -11.531 -7.641 -3.934 1 94.19 81 LEU B C 1
ATOM 1802 O O . LEU B 1 81 ? -12.516 -8.336 -3.668 1 94.19 81 LEU B O 1
ATOM 1806 N N . VAL B 1 82 ? -10.359 -8.086 -3.734 1 94.25 82 VAL B N 1
ATOM 1807 C CA . VAL B 1 82 ? -10.07 -9.508 -3.578 1 94.25 82 VAL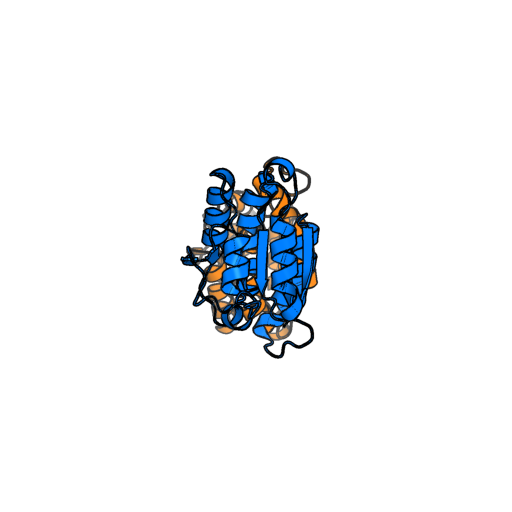 B CA 1
ATOM 1808 C C . VAL B 1 82 ? -10.562 -9.992 -2.215 1 94.25 82 VAL B C 1
ATOM 1810 O O . VAL B 1 82 ? -11.367 -10.922 -2.131 1 94.25 82 VAL B O 1
ATOM 1813 N N . ILE B 1 83 ? -10.172 -9.352 -1.197 1 92.62 83 ILE B N 1
ATOM 1814 C CA . ILE B 1 83 ? -10.5 -9.789 0.157 1 92.62 83 ILE B CA 1
ATOM 1815 C C . ILE B 1 83 ? -11.969 -9.492 0.451 1 92.62 83 ILE B C 1
ATOM 1817 O O . ILE B 1 83 ? -12.688 -10.352 0.954 1 92.62 83 ILE B O 1
ATOM 1821 N N . ALA B 1 84 ? -12.445 -8.336 0.09 1 90.5 84 ALA B N 1
ATOM 1822 C CA . ALA B 1 84 ? -13.812 -7.91 0.388 1 90.5 84 ALA B CA 1
ATOM 1823 C C . ALA B 1 84 ? -14.828 -8.836 -0.271 1 90.5 84 ALA B C 1
ATOM 1825 O O . ALA B 1 84 ? -15.883 -9.109 0.298 1 90.5 84 ALA B O 1
ATOM 1826 N N . TYR B 1 85 ? -14.5 -9.383 -1.419 1 90.62 85 TYR B N 1
ATOM 1827 C CA . TYR B 1 85 ? -15.469 -10.195 -2.143 1 90.62 85 TYR B CA 1
ATOM 1828 C C . TYR B 1 85 ? -15.117 -11.68 -2.039 1 90.62 85 TYR B C 1
ATOM 1830 O O . TYR B 1 85 ? -15.727 -12.516 -2.705 1 90.62 85 TYR B O 1
ATOM 1838 N N . GLY B 1 86 ? -14.125 -11.938 -1.288 1 90.56 86 GLY B N 1
ATOM 1839 C CA . GLY B 1 86 ? -13.781 -13.32 -0.999 1 90.56 86 GLY B CA 1
ATOM 1840 C C . GLY B 1 86 ? -13.258 -14.07 -2.209 1 90.56 86 GLY B C 1
ATOM 1841 O O . GLY B 1 86 ? -13.594 -15.242 -2.41 1 90.56 86 GLY B O 1
ATOM 1842 N N . ILE B 1 87 ? -12.562 -13.422 -3.072 1 91.5 87 ILE B N 1
ATOM 1843 C CA . ILE B 1 87 ? -11.977 -14.062 -4.242 1 91.5 87 ILE B CA 1
ATOM 1844 C C . ILE B 1 87 ? -10.672 -14.758 -3.852 1 91.5 87 ILE B C 1
ATOM 1846 O O . ILE B 1 87 ? -9.734 -14.109 -3.373 1 91.5 87 ILE B O 1
ATOM 1850 N N . PRO B 1 88 ? -10.555 -16.047 -3.984 1 93.94 88 PRO B N 1
ATOM 1851 C CA . PRO B 1 88 ? -9.352 -16.781 -3.572 1 93.94 88 PRO B CA 1
ATOM 1852 C C . PRO B 1 88 ? -8.227 -16.688 -4.598 1 93.94 88 PRO B C 1
ATOM 1854 O O . PRO B 1 88 ? -7.75 -17.719 -5.094 1 93.94 88 PRO B O 1
ATOM 1857 N N . LEU B 1 89 ? -7.824 -15.531 -4.832 1 95 89 LEU B N 1
ATOM 1858 C CA . LEU B 1 89 ? -6.77 -15.234 -5.801 1 95 89 LEU B CA 1
ATOM 1859 C C . LEU B 1 89 ? -5.41 -15.68 -5.273 1 95 89 LEU B C 1
ATOM 1861 O O . LEU B 1 89 ? -5.109 -15.5 -4.09 1 95 89 LEU B O 1
ATOM 1865 N N . THR B 1 90 ? -4.605 -16.297 -6.148 1 95.75 90 THR B N 1
ATOM 1866 C CA . THR B 1 90 ? -3.217 -16.609 -5.816 1 95.75 90 THR B CA 1
ATOM 1867 C C . THR B 1 90 ? -2.281 -15.523 -6.348 1 95.75 90 THR B C 1
ATOM 1869 O O . THR B 1 90 ? -2.332 -15.18 -7.531 1 95.75 90 THR B O 1
ATOM 1872 N N . ILE B 1 91 ? -1.496 -15 -5.465 1 96.31 91 ILE B N 1
ATOM 1873 C CA . ILE B 1 91 ? -0.549 -13.953 -5.82 1 96.31 91 ILE B CA 1
ATOM 1874 C C . ILE B 1 91 ? 0.866 -14.383 -5.441 1 96.31 91 ILE B C 1
ATOM 1876 O O . ILE B 1 91 ? 1.131 -14.719 -4.285 1 96.31 91 ILE B O 1
ATOM 1880 N N . ALA B 1 92 ? 1.721 -14.414 -6.445 1 94.25 92 ALA B N 1
ATOM 1881 C CA . ALA B 1 92 ? 3.143 -14.648 -6.203 1 94.25 92 ALA B CA 1
ATOM 1882 C C . ALA B 1 92 ? 3.9 -13.328 -6.078 1 94.25 92 ALA B C 1
ATOM 1884 O O . ALA B 1 92 ? 3.859 -12.492 -6.984 1 94.25 92 ALA B O 1
ATOM 1885 N N . VAL B 1 93 ? 4.617 -13.203 -4.98 1 93.31 93 VAL B N 1
ATOM 1886 C CA . VAL B 1 93 ? 5.305 -11.953 -4.695 1 93.31 93 VAL B CA 1
ATOM 1887 C C . VAL B 1 93 ? 6.801 -12.211 -4.512 1 93.31 93 VAL B C 1
ATOM 1889 O O . VAL B 1 93 ? 7.199 -12.992 -3.645 1 93.31 93 VAL B O 1
ATOM 1892 N N . ALA B 1 94 ? 7.547 -11.633 -5.387 1 89.94 94 ALA B N 1
ATOM 1893 C CA . ALA B 1 94 ? 8.984 -11.609 -5.148 1 89.94 94 ALA B CA 1
ATOM 1894 C C . ALA B 1 94 ? 9.352 -10.617 -4.047 1 89.94 94 ALA B C 1
ATOM 1896 O O . ALA B 1 94 ? 9.234 -9.406 -4.23 1 89.94 94 ALA B O 1
ATOM 1897 N N . LEU B 1 95 ? 9.812 -11.078 -2.934 1 87.38 95 LEU B N 1
ATOM 1898 C CA . LEU B 1 95 ? 10.055 -10.234 -1.767 1 87.38 95 LEU B CA 1
ATOM 1899 C C . LEU B 1 95 ? 11.406 -9.539 -1.866 1 87.38 95 LEU B C 1
ATOM 1901 O O . LEU B 1 95 ? 12.422 -10.18 -2.133 1 87.38 95 LEU B O 1
ATOM 1905 N N . ARG B 1 96 ? 11.336 -8.242 -1.792 1 79 96 ARG B N 1
ATOM 1906 C CA . ARG B 1 96 ? 12.516 -7.41 -1.594 1 79 96 ARG B CA 1
ATOM 1907 C C . ARG B 1 96 ? 12.562 -6.855 -0.174 1 79 96 ARG B C 1
ATOM 1909 O O . ARG B 1 96 ? 11.547 -6.855 0.533 1 79 96 ARG B O 1
ATOM 1916 N N . GLY B 1 97 ? 13.805 -6.43 0.315 1 64.75 97 GLY B N 1
ATOM 1917 C CA . GLY B 1 97 ? 13.922 -5.777 1.61 1 64.75 97 GLY B CA 1
ATOM 1918 C C . GLY B 1 97 ? 14.055 -6.758 2.762 1 64.75 97 GLY B C 1
ATOM 1919 O O . GLY B 1 97 ? 13.828 -6.398 3.918 1 64.75 97 GLY B O 1
ATOM 1920 N N . GLY B 1 98 ? 14.234 -7.965 2.436 1 63.47 98 GLY B N 1
ATOM 1921 C CA . GLY B 1 98 ? 14.445 -8.969 3.467 1 63.47 98 GLY B CA 1
ATOM 1922 C C . GLY B 1 98 ? 15.766 -8.789 4.203 1 63.47 98 GLY B C 1
ATOM 1923 O O . GLY B 1 98 ? 16.391 -7.738 4.113 1 63.47 98 GLY B O 1
ATOM 1924 N N . GLN B 1 99 ? 16.016 -9.617 5.07 1 61.97 99 GLN B N 1
ATOM 1925 C CA . GLN B 1 99 ? 17.172 -9.562 5.969 1 61.97 99 GLN B CA 1
ATOM 1926 C C . GLN B 1 99 ? 18.453 -9.258 5.203 1 61.97 99 GLN B C 1
ATOM 1928 O O . GLN B 1 99 ? 19.328 -8.562 5.711 1 61.97 99 GLN B O 1
ATOM 1933 N N . ASP B 1 100 ? 18.391 -9.641 4.004 1 67.12 100 ASP B N 1
ATOM 1934 C CA . ASP B 1 100 ? 19.641 -9.492 3.262 1 67.12 100 ASP B CA 1
ATOM 1935 C C . ASP B 1 100 ? 19.562 -8.32 2.293 1 67.12 100 ASP B C 1
ATOM 1937 O O . ASP B 1 100 ? 20.406 -8.188 1.399 1 67.12 100 ASP B O 1
ATOM 1941 N N . GLU B 1 101 ? 18.609 -7.477 2.475 1 69.38 101 GLU B N 1
ATOM 1942 C CA . GLU B 1 101 ? 18.453 -6.359 1.552 1 69.38 101 GLU B CA 1
ATOM 1943 C C . GLU B 1 101 ? 19.438 -5.23 1.871 1 69.38 101 GLU B C 1
ATOM 1945 O O . GLU B 1 101 ? 19.547 -4.805 3.021 1 69.38 101 GLU B O 1
ATOM 1950 N N . TYR B 1 102 ? 20.109 -4.824 0.864 1 69.56 102 TYR B N 1
ATOM 1951 C CA . TYR B 1 102 ? 21.109 -3.768 1.003 1 69.56 102 TYR B CA 1
ATOM 1952 C C . TYR B 1 102 ? 20.547 -2.426 0.552 1 69.56 102 TYR B C 1
ATOM 1954 O O . TYR B 1 102 ? 21.094 -1.372 0.885 1 69.56 102 TYR B O 1
ATOM 196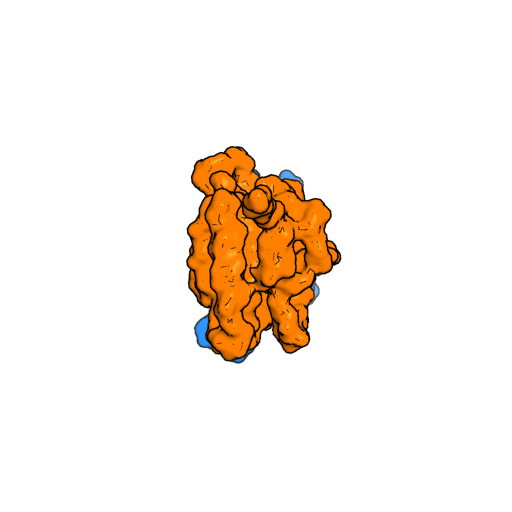2 N N . ASN B 1 103 ? 19.516 -2.533 -0.241 1 74.75 103 ASN B N 1
ATOM 1963 C CA . ASN B 1 103 ? 18.922 -1.299 -0.741 1 74.75 103 ASN B CA 1
ATOM 1964 C C . ASN B 1 103 ? 17.969 -0.68 0.284 1 74.75 103 ASN B C 1
ATOM 1966 O O . ASN B 1 103 ? 16.875 -1.188 0.506 1 74.75 103 ASN B O 1
ATOM 1970 N N . PRO B 1 104 ? 18.391 0.416 0.959 1 76.56 104 PRO B N 1
ATOM 1971 C CA . PRO B 1 104 ? 17.594 1.021 2.029 1 76.56 104 PRO B CA 1
ATOM 1972 C C . PRO B 1 104 ? 16.188 1.428 1.566 1 76.56 104 PRO B C 1
ATOM 1974 O O . PRO B 1 104 ? 15.266 1.493 2.377 1 76.56 104 PRO B O 1
ATOM 1977 N N . THR B 1 105 ? 16.016 1.663 0.252 1 81.12 105 THR B N 1
ATOM 1978 C CA . THR B 1 105 ? 14.742 2.154 -0.269 1 81.12 105 THR B CA 1
ATOM 1979 C C . THR B 1 105 ? 13.695 1.047 -0.263 1 81.12 105 THR B C 1
ATOM 1981 O O . THR B 1 105 ? 12.492 1.322 -0.322 1 81.12 105 THR B O 1
ATOM 1984 N N . GLN B 1 106 ? 14.102 -0.168 -0.09 1 82.44 106 GLN B N 1
ATOM 1985 C CA . GLN B 1 106 ? 13.164 -1.283 -0.135 1 82.44 106 GLN B CA 1
ATOM 1986 C C . GLN B 1 106 ? 12.891 -1.828 1.264 1 82.44 106 GLN B C 1
ATOM 1988 O O . GLN B 1 106 ? 11.953 -2.607 1.46 1 82.44 106 GLN B O 1
ATOM 1993 N N . ILE B 1 107 ? 13.625 -1.396 2.188 1 82.5 107 ILE B N 1
ATOM 1994 C CA . ILE B 1 107 ? 13.617 -2.01 3.51 1 82.5 107 ILE B CA 1
ATOM 1995 C C . ILE B 1 107 ? 12.312 -1.679 4.23 1 82.5 107 ILE B C 1
ATOM 1997 O O . ILE B 1 107 ? 11.633 -2.572 4.73 1 82.5 107 ILE B O 1
ATOM 2001 N N . PRO B 1 108 ? 11.938 -0.418 4.254 1 83.69 108 PRO B N 1
ATOM 2002 C CA . PRO B 1 108 ? 10.742 -0.13 5.055 1 83.69 108 PRO B CA 1
ATOM 2003 C C . PRO B 1 108 ? 9.5 -0.855 4.539 1 83.69 108 PRO B C 1
ATOM 2005 O O . PRO B 1 108 ? 8.797 -1.511 5.316 1 83.69 108 PRO B O 1
ATOM 2008 N N . ALA B 1 109 ? 9.281 -0.783 3.283 1 84.88 109 ALA B N 1
ATOM 2009 C CA . ALA B 1 109 ? 8.109 -1.445 2.711 1 84.88 109 ALA B CA 1
ATOM 2010 C C . ALA B 1 109 ? 8.242 -2.963 2.807 1 84.88 109 ALA B C 1
ATOM 2012 O O . ALA B 1 109 ? 7.27 -3.656 3.127 1 84.88 109 ALA B O 1
ATOM 2013 N N . GLY B 1 110 ? 9.43 -3.43 2.512 1 87.88 110 GLY B N 1
ATOM 2014 C CA . GLY B 1 110 ? 9.664 -4.863 2.564 1 87.88 110 GLY B CA 1
ATOM 2015 C C . GLY B 1 110 ? 9.406 -5.461 3.936 1 87.88 110 GLY B C 1
ATOM 2016 O O . GLY B 1 110 ? 8.836 -6.543 4.051 1 87.88 110 GLY B O 1
ATOM 2017 N N . ARG B 1 111 ? 9.703 -4.766 4.941 1 87.31 111 ARG B N 1
ATOM 2018 C CA . ARG B 1 111 ? 9.562 -5.234 6.316 1 87.31 111 ARG B CA 1
ATOM 2019 C C . ARG B 1 111 ? 8.086 -5.34 6.707 1 87.31 111 ARG B C 1
ATOM 2021 O O . ARG B 1 111 ? 7.73 -6.137 7.578 1 87.31 111 ARG B O 1
ATOM 2028 N N . ALA B 1 112 ? 7.297 -4.617 6.074 1 93.25 112 ALA B N 1
ATOM 2029 C CA . ALA B 1 112 ? 5.902 -4.516 6.492 1 93.25 112 ALA B CA 1
ATOM 2030 C C . ALA B 1 112 ? 5.02 -5.48 5.703 1 93.25 112 ALA B C 1
ATOM 2032 O O . ALA B 1 112 ? 3.85 -5.68 6.039 1 93.25 112 ALA B O 1
ATOM 2033 N N . VAL B 1 113 ? 5.547 -6.152 4.699 1 94.75 113 VAL B N 1
ATOM 2034 C CA . VAL B 1 113 ? 4.758 -6.941 3.76 1 94.75 113 VAL B CA 1
ATOM 2035 C C . VAL B 1 113 ? 3.994 -8.023 4.512 1 94.75 113 VAL B C 1
ATOM 2037 O O . VAL B 1 113 ? 2.762 -8.07 4.477 1 94.75 113 VAL B O 1
ATOM 2040 N N . LYS B 1 114 ? 4.695 -8.836 5.227 1 94 114 LYS B N 1
ATOM 2041 C CA . LYS B 1 114 ? 4.09 -10.016 5.844 1 94 114 LYS B CA 1
ATOM 2042 C C . LYS B 1 114 ? 3.035 -9.609 6.875 1 94 114 LYS B C 1
ATOM 2044 O O . LYS B 1 114 ? 1.909 -10.109 6.844 1 94 114 LYS B O 1
ATOM 2049 N N . SER B 1 115 ? 3.383 -8.719 7.781 1 94.06 115 SER B N 1
ATOM 2050 C CA . SER B 1 115 ? 2.461 -8.305 8.836 1 94.06 115 SER B CA 1
ATOM 2051 C C . SER B 1 115 ? 1.217 -7.645 8.25 1 94.06 115 SER B C 1
ATOM 2053 O O . SER B 1 115 ? 0.111 -7.824 8.766 1 94.06 115 SER B O 1
ATOM 2055 N N . THR B 1 116 ? 1.37 -6.895 7.23 1 96 116 THR B N 1
ATOM 2056 C CA . THR B 1 116 ? 0.248 -6.23 6.582 1 96 116 THR B CA 1
ATOM 2057 C C . THR B 1 116 ? -0.722 -7.254 5.992 1 96 116 THR B C 1
ATOM 2059 O O . THR B 1 116 ? -1.93 -7.176 6.227 1 96 116 THR B O 1
ATOM 2062 N N . LEU B 1 117 ? -0.187 -8.18 5.289 1 96.25 117 LEU B N 1
ATOM 2063 C CA . LEU B 1 117 ? -1.009 -9.211 4.664 1 96.25 117 LEU B CA 1
ATOM 2064 C C . LEU B 1 117 ? -1.749 -10.031 5.715 1 96.25 117 LEU B C 1
ATOM 2066 O O . LEU B 1 117 ? -2.922 -10.359 5.535 1 96.25 117 LEU B O 1
ATOM 2070 N N . GLU B 1 118 ? -1.061 -10.359 6.777 1 93.75 118 GLU B N 1
ATOM 2071 C CA . GLU B 1 118 ? -1.689 -11.094 7.875 1 93.75 118 GLU B CA 1
ATOM 2072 C C . GLU B 1 118 ? -2.859 -10.305 8.461 1 93.75 118 GLU B C 1
ATOM 2074 O O . GLU B 1 118 ? -3.941 -10.859 8.672 1 93.75 118 GLU B O 1
ATOM 2079 N N . THR B 1 119 ? -2.629 -9.062 8.719 1 93.31 119 THR B N 1
ATOM 2080 C CA . THR B 1 119 ? -3.654 -8.203 9.305 1 93.31 119 THR B CA 1
ATOM 2081 C C . THR B 1 119 ? -4.852 -8.078 8.367 1 93.31 119 THR B C 1
ATOM 2083 O O . THR B 1 119 ? -5.996 -7.988 8.82 1 93.31 119 THR B O 1
ATOM 2086 N N . MET B 1 120 ? -4.586 -8.125 7.09 1 93.75 120 MET B N 1
ATOM 2087 C CA . MET B 1 120 ? -5.66 -7.969 6.113 1 93.75 120 MET B CA 1
ATOM 2088 C C . MET B 1 120 ? -6.418 -9.281 5.926 1 93.75 120 MET B C 1
ATOM 2090 O O . MET B 1 120 ? -7.457 -9.312 5.266 1 93.75 120 MET B O 1
ATOM 2094 N N . GLY B 1 121 ? -5.805 -10.391 6.43 1 91.69 121 GLY B N 1
ATOM 2095 C CA . GLY B 1 121 ? -6.535 -11.648 6.434 1 91.69 121 GLY B CA 1
ATOM 2096 C C . GLY B 1 121 ? -6.141 -12.57 5.289 1 91.69 121 GLY B C 1
ATOM 2097 O O . GLY B 1 121 ? -6.883 -13.492 4.945 1 91.69 121 GLY B O 1
ATOM 2098 N N . CYS B 1 122 ? -5.035 -12.344 4.703 1 94.25 122 CYS B N 1
ATOM 2099 C CA . CYS B 1 122 ? -4.566 -13.219 3.637 1 94.25 122 CYS B CA 1
ATOM 2100 C C . CYS B 1 122 ? -3.918 -14.477 4.211 1 94.25 122 CYS B C 1
ATOM 2102 O O . CYS B 1 122 ? -3.416 -14.461 5.336 1 94.25 122 CYS B O 1
ATOM 2104 N N . LYS B 1 123 ? -4.043 -15.578 3.475 1 94.19 123 LYS B N 1
ATOM 2105 C CA . LYS B 1 123 ? -3.154 -16.703 3.709 1 94.19 123 LYS B CA 1
ATOM 2106 C C . LYS B 1 123 ? -1.765 -16.453 3.135 1 94.19 123 LYS B C 1
ATOM 2108 O O . LYS B 1 123 ? -1.631 -16.078 1.969 1 94.19 123 LYS B O 1
ATOM 2113 N N . ILE B 1 124 ? -0.735 -16.641 3.99 1 95.88 124 ILE B N 1
ATOM 2114 C CA . ILE B 1 124 ? 0.628 -16.344 3.564 1 95.88 124 ILE B CA 1
ATOM 2115 C C . ILE B 1 124 ? 1.454 -17.625 3.551 1 95.88 124 ILE B C 1
ATOM 2117 O O . ILE B 1 124 ? 1.415 -18.406 4.504 1 95.88 124 ILE B O 1
ATOM 2121 N N . VAL B 1 125 ? 2.127 -17.828 2.479 1 94.81 125 VAL B N 1
ATOM 2122 C CA . VAL B 1 125 ? 3.092 -18.906 2.365 1 94.81 125 VAL B CA 1
ATOM 2123 C C . VAL B 1 125 ? 4.457 -18.344 1.975 1 94.81 125 VAL B C 1
ATOM 2125 O O . VAL B 1 125 ? 4.613 -17.766 0.899 1 94.81 125 VAL B O 1
ATOM 2128 N N . SER B 1 126 ? 5.422 -18.453 2.83 1 94.31 126 SER B N 1
ATOM 2129 C CA . SER B 1 126 ? 6.777 -18.016 2.535 1 94.31 126 SER B CA 1
ATOM 2130 C C . SER B 1 126 ? 7.648 -19.156 2.041 1 94.31 126 SER B C 1
ATOM 2132 O O . SER B 1 126 ? 7.715 -20.219 2.682 1 94.31 126 SER B O 1
ATOM 2134 N N . VAL B 1 127 ? 8.289 -18.906 0.933 1 92.19 127 VAL B N 1
ATOM 2135 C CA . VAL B 1 127 ? 9.086 -19.969 0.353 1 92.19 127 VAL B CA 1
ATOM 2136 C C . VAL B 1 127 ? 10.359 -19.406 -0.259 1 92.19 127 VAL B C 1
ATOM 2138 O O . VAL B 1 127 ? 10.43 -18.203 -0.564 1 92.19 127 VAL B O 1
ATOM 2141 N N . SER B 1 128 ? 11.383 -20.297 -0.393 1 89.19 128 SER B N 1
ATOM 2142 C CA . SER B 1 128 ? 12.562 -19.953 -1.17 1 89.19 128 SER B CA 1
ATOM 2143 C C . SER B 1 128 ? 12.289 -20.047 -2.668 1 89.19 128 SER B C 1
ATOM 2145 O O . SER B 1 128 ? 11.32 -20.672 -3.088 1 89.19 128 SER B O 1
ATOM 2147 N N . SER B 1 129 ? 13.141 -19.422 -3.43 1 85.62 129 SER B N 1
ATOM 2148 C CA . SER B 1 129 ? 13 -19.453 -4.883 1 85.62 129 SER B CA 1
ATOM 2149 C C . SER B 1 129 ? 13 -20.891 -5.41 1 85.62 129 SER B C 1
ATOM 2151 O O . SER B 1 129 ? 12.305 -21.188 -6.379 1 85.62 129 SER B O 1
ATOM 2153 N N . SER B 1 130 ? 13.703 -21.766 -4.773 1 85.56 130 SER B N 1
ATOM 2154 C CA . SER B 1 130 ? 13.844 -23.141 -5.234 1 85.56 130 SER B CA 1
ATOM 2155 C C . SER B 1 130 ? 12.57 -23.938 -4.996 1 85.56 130 SER B C 1
ATOM 2157 O O . SER B 1 130 ? 12.289 -24.891 -5.711 1 85.56 130 SER B O 1
ATOM 2159 N N . GLU B 1 131 ? 11.766 -23.516 -4.078 1 89.56 131 GLU B N 1
ATOM 2160 C CA . GLU B 1 131 ? 10.555 -24.266 -3.719 1 89.56 131 GLU B CA 1
ATOM 2161 C C . GLU B 1 131 ? 9.312 -23.609 -4.32 1 89.56 131 GLU B C 1
ATOM 2163 O O . GLU B 1 131 ? 8.234 -24.203 -4.305 1 89.56 131 GLU B O 1
ATOM 2168 N N . ALA B 1 132 ? 9.453 -22.453 -4.816 1 89.5 132 ALA B N 1
ATOM 2169 C CA . ALA B 1 132 ? 8.336 -21.594 -5.211 1 89.5 132 ALA B CA 1
ATOM 2170 C C . ALA B 1 132 ? 7.441 -22.297 -6.227 1 89.5 132 ALA B C 1
ATOM 2172 O O . ALA B 1 132 ? 6.219 -22.328 -6.07 1 89.5 132 ALA B O 1
ATOM 2173 N N . LEU B 1 133 ? 8.039 -22.891 -7.219 1 87.88 133 LEU B N 1
ATOM 2174 C CA . LEU B 1 133 ? 7.281 -23.516 -8.305 1 87.88 133 LEU B CA 1
ATOM 2175 C C . LEU B 1 133 ? 6.414 -24.656 -7.781 1 87.88 133 LEU B C 1
ATOM 2177 O O . LEU B 1 133 ? 5.238 -24.766 -8.133 1 87.88 133 LEU B O 1
ATOM 2181 N N . ASN B 1 134 ? 7 -25.484 -6.961 1 90.06 134 ASN B N 1
ATOM 2182 C CA . ASN B 1 134 ? 6.27 -26.609 -6.406 1 90.06 134 ASN B CA 1
ATOM 2183 C C . ASN B 1 134 ? 5.102 -26.156 -5.535 1 90.06 134 ASN B C 1
ATOM 2185 O O . ASN B 1 134 ? 4 -26.703 -5.637 1 90.06 134 ASN B O 1
ATOM 2189 N N . VAL B 1 135 ? 5.336 -25.234 -4.766 1 92.12 135 VAL B N 1
ATOM 2190 C CA . VAL B 1 135 ? 4.324 -24.734 -3.838 1 92.12 135 VAL B CA 1
ATOM 2191 C C . VAL B 1 135 ? 3.18 -24.094 -4.617 1 92.12 135 VAL B C 1
ATOM 2193 O O . VAL B 1 135 ? 2.006 -24.312 -4.312 1 92.12 135 VAL B O 1
ATOM 2196 N N . LEU B 1 136 ? 3.502 -23.297 -5.602 1 92.56 136 LEU B N 1
ATOM 2197 C CA . LEU B 1 136 ? 2.496 -22.641 -6.426 1 92.56 136 LEU B CA 1
ATOM 2198 C C . LEU B 1 136 ? 1.612 -23.656 -7.129 1 92.56 136 LEU B C 1
ATOM 2200 O O . LEU B 1 136 ? 0.391 -23.5 -7.184 1 92.56 136 LEU B O 1
ATOM 2204 N N . CYS B 1 137 ? 2.172 -24.719 -7.621 1 92.06 137 CYS B N 1
ATOM 2205 C CA . CYS B 1 137 ? 1.396 -25.734 -8.312 1 92.06 137 CYS B CA 1
ATOM 2206 C C . CYS B 1 137 ? 0.528 -26.516 -7.328 1 92.06 137 CYS B C 1
ATOM 2208 O O . CYS B 1 137 ? -0.595 -26.906 -7.66 1 92.06 137 CYS B O 1
ATOM 2210 N N . ASP B 1 138 ? 1.075 -26.734 -6.148 1 92.12 138 ASP B N 1
ATOM 2211 C CA . ASP B 1 138 ? 0.275 -27.375 -5.113 1 92.12 138 ASP B CA 1
ATOM 2212 C C . ASP B 1 138 ? -0.977 -26.562 -4.793 1 92.12 138 ASP B C 1
ATOM 2214 O O . ASP B 1 138 ? -2.059 -27.125 -4.617 1 92.12 138 ASP B O 1
ATOM 2218 N N . ILE B 1 139 ? -0.829 -25.297 -4.75 1 91.5 139 ILE B N 1
ATOM 2219 C CA . ILE B 1 139 ? -1.945 -24.406 -4.43 1 91.5 139 ILE B CA 1
ATOM 2220 C C . ILE B 1 139 ? -3.004 -24.5 -5.527 1 91.5 139 ILE B C 1
ATOM 2222 O O . ILE B 1 139 ? -4.203 -24.5 -5.242 1 91.5 139 ILE B O 1
ATOM 2226 N N . SER B 1 140 ? -2.576 -24.562 -6.727 1 90.75 140 SER B N 1
ATOM 2227 C CA . SER B 1 140 ? -3.484 -24.594 -7.871 1 90.75 140 SER B CA 1
ATOM 2228 C C . SER B 1 140 ? -4.266 -25.891 -7.93 1 90.75 140 SER B C 1
ATOM 2230 O O . SER B 1 140 ? -5.285 -25.984 -8.617 1 90.75 140 SER B O 1
ATOM 2232 N N . SER B 1 141 ? -3.764 -26.906 -7.305 1 87.06 141 SER B N 1
ATOM 2233 C CA . SER B 1 141 ? -4.371 -28.234 -7.383 1 87.06 141 SER B CA 1
ATOM 2234 C C . SER B 1 141 ? -5.66 -28.297 -6.57 1 87.06 141 SER B C 1
ATOM 2236 O O . SER B 1 141 ? -6.461 -29.219 -6.746 1 87.06 141 SER B O 1
ATOM 2238 N N . VAL B 1 142 ? -5.777 -27.312 -5.711 1 79 142 VAL B N 1
ATOM 2239 C CA . VAL B 1 142 ? -7.043 -27.234 -4.984 1 79 142 VAL B CA 1
ATOM 2240 C C . VAL B 1 142 ? -8.164 -26.844 -5.938 1 79 142 VAL B C 1
ATOM 2242 O O . VAL B 1 142 ? -8.062 -25.828 -6.648 1 79 142 VAL B O 1
ATOM 2245 N N . PRO B 1 143 ? -9.172 -27.672 -5.949 1 73 143 PRO B N 1
ATOM 2246 C CA . PRO B 1 143 ? -10.25 -27.391 -6.895 1 73 143 PRO B CA 1
ATOM 2247 C C . PRO B 1 143 ? -10.852 -26 -6.699 1 73 143 PRO B C 1
ATOM 2249 O O . PRO B 1 143 ? -10.992 -25.531 -5.562 1 73 143 PRO B O 1
ATOM 2252 N N . LEU B 1 144 ? -11.055 -25.344 -7.758 1 69.25 144 LEU B N 1
ATOM 2253 C CA . LEU B 1 144 ? -11.602 -24 -7.754 1 69.25 144 LEU B CA 1
ATOM 2254 C C . LEU B 1 144 ? -12.883 -23.938 -6.93 1 69.25 144 LEU B C 1
ATOM 2256 O O . LEU B 1 144 ? -13.109 -22.953 -6.207 1 69.25 144 LEU B O 1
ATOM 2260 N N . SER B 1 145 ? -13.641 -24.938 -7.078 1 64.62 145 SER B N 1
ATOM 2261 C CA . SER B 1 145 ? -14.93 -25.016 -6.391 1 64.62 145 SER B CA 1
ATOM 2262 C C . SER B 1 145 ? -14.75 -25 -4.875 1 64.62 145 SER B C 1
ATOM 2264 O O . SER B 1 145 ? -15.656 -24.609 -4.145 1 64.62 145 SER B O 1
ATOM 2266 N N . SER B 1 146 ? -13.586 -25.453 -4.508 1 66.19 146 SER B N 1
ATOM 2267 C CA . SER B 1 146 ? -13.352 -25.578 -3.074 1 66.19 146 SER B CA 1
ATOM 2268 C C . SER B 1 146 ? -12.703 -24.312 -2.514 1 66.19 146 SER B C 1
ATOM 2270 O O . SER B 1 146 ? -12.422 -24.234 -1.316 1 66.19 146 SER B O 1
ATOM 2272 N N . ARG B 1 147 ? -12.57 -23.438 -3.432 1 63.38 147 ARG B N 1
ATOM 2273 C CA . ARG B 1 147 ? -11.789 -22.281 -2.986 1 63.38 147 ARG B CA 1
ATOM 2274 C C . ARG B 1 147 ? -12.703 -21.141 -2.555 1 63.38 147 ARG B C 1
ATOM 2276 O O . ARG B 1 147 ? -12.25 -20.188 -1.908 1 63.38 147 ARG B O 1
ATOM 2283 N N . PHE B 1 148 ? -13.938 -21.375 -2.898 1 60.06 148 PHE B N 1
ATOM 2284 C CA . PHE B 1 148 ? -14.828 -20.266 -2.59 1 60.06 148 PHE B CA 1
ATOM 2285 C C . PHE B 1 148 ? -14.891 -20.016 -1.086 1 60.06 148 PHE B C 1
ATOM 2287 O O . PHE B 1 148 ? -14.953 -20.969 -0.302 1 60.06 148 PHE B O 1
ATOM 2294 N N . GLY B 1 149 ? -14.797 -18.797 -0.864 1 63.78 149 GLY B N 1
ATOM 2295 C CA . GLY B 1 149 ? -14.828 -18.438 0.544 1 63.78 149 GLY B CA 1
ATOM 2296 C C . GLY B 1 149 ? -13.453 -18.422 1.184 1 63.78 149 GLY B C 1
ATOM 2297 O O . GLY B 1 149 ? -13.297 -18 2.332 1 63.78 149 GLY B O 1
ATOM 2298 N N . LEU B 1 150 ? -12.555 -18.938 0.308 1 72.44 150 LEU B N 1
ATOM 2299 C CA . LEU B 1 150 ? -11.203 -18.969 0.858 1 72.44 150 LEU B CA 1
ATOM 2300 C C . LEU B 1 150 ? -10.539 -17.594 0.735 1 72.44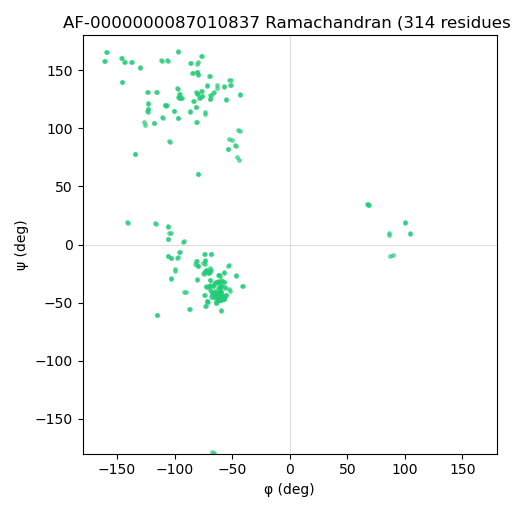 150 LEU B C 1
ATOM 2302 O O . LEU B 1 150 ? -10.984 -16.75 -0.043 1 72.44 150 LEU B O 1
ATOM 2306 N N . ARG B 1 151 ? -9.648 -17.438 1.579 1 86.44 151 ARG B N 1
ATOM 2307 C CA . ARG B 1 151 ? -8.812 -16.234 1.603 1 86.44 151 ARG B CA 1
ATOM 2308 C C . ARG B 1 151 ? -7.871 -16.203 0.402 1 86.44 151 ARG B C 1
ATOM 2310 O O . ARG B 1 151 ? -7.539 -17.25 -0.165 1 86.44 151 ARG B O 1
ATOM 2317 N N . ALA B 1 152 ? -7.66 -15.008 -0.05 1 93.69 152 ALA B N 1
ATOM 2318 C CA . ALA B 1 152 ? -6.551 -14.852 -0.99 1 93.69 152 ALA B CA 1
ATOM 2319 C C . ALA B 1 152 ? -5.273 -15.477 -0.439 1 93.69 152 ALA B C 1
ATOM 2321 O O . ALA B 1 152 ? -4.996 -15.383 0.76 1 93.69 152 ALA B O 1
ATOM 2322 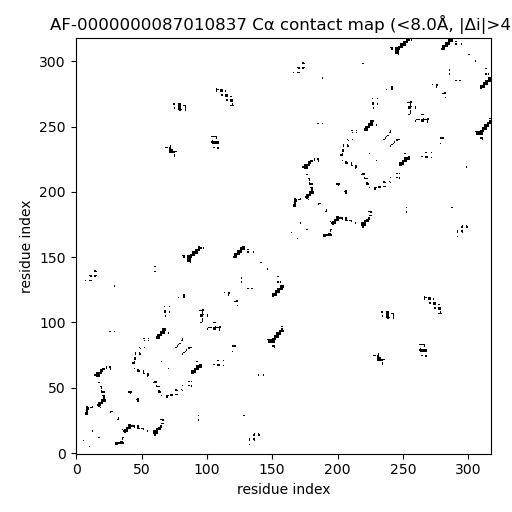N N . THR B 1 153 ? -4.555 -16.172 -1.299 1 94.75 153 THR B N 1
ATOM 2323 C CA . THR B 1 153 ? -3.283 -16.781 -0.927 1 94.75 153 THR B CA 1
ATOM 2324 C C . THR B 1 153 ? -2.115 -16.031 -1.55 1 94.75 153 THR B C 1
ATOM 2326 O O . THR B 1 153 ? -2.043 -15.883 -2.771 1 94.75 153 THR B O 1
ATOM 2329 N N . VAL B 1 154 ? -1.254 -15.508 -0.671 1 96.38 154 VAL B N 1
ATOM 2330 C CA . VAL B 1 154 ? -0.067 -14.797 -1.132 1 96.38 154 VAL B CA 1
ATOM 2331 C C . VAL B 1 154 ? 1.178 -15.641 -0.864 1 96.38 154 VAL B C 1
ATOM 2333 O O . VAL B 1 154 ? 1.447 -16.016 0.279 1 96.38 154 VAL B O 1
ATOM 2336 N N . VAL B 1 155 ? 1.878 -15.961 -1.928 1 94.62 155 VAL B N 1
ATOM 2337 C CA . VAL B 1 155 ? 3.131 -16.703 -1.829 1 94.62 155 VAL B CA 1
ATOM 2338 C C . VAL B 1 155 ? 4.309 -15.734 -1.874 1 94.62 155 VAL B C 1
ATOM 2340 O O . VAL B 1 155 ? 4.594 -15.141 -2.916 1 94.62 155 VAL B O 1
ATOM 2343 N N . LEU B 1 156 ? 4.957 -15.555 -0.773 1 94 156 LEU B N 1
ATOM 2344 C CA . LEU B 1 156 ? 6.137 -14.695 -0.673 1 94 156 LEU B CA 1
ATOM 2345 C C . LEU B 1 156 ? 7.402 -15.477 -1.022 1 94 156 LEU B C 1
ATOM 2347 O O . LEU B 1 156 ? 7.762 -16.422 -0.326 1 94 156 LEU B O 1
ATOM 2351 N N . ILE B 1 157 ? 8.016 -15.07 -2.111 1 90.31 157 ILE B N 1
ATOM 2352 C CA . ILE B 1 157 ? 9.203 -15.75 -2.598 1 90.31 157 ILE B CA 1
ATOM 2353 C C . ILE B 1 157 ? 10.453 -14.969 -2.195 1 90.31 157 ILE B C 1
ATOM 2355 O O . ILE B 1 157 ? 10.625 -13.812 -2.598 1 90.31 157 ILE B O 1
ATOM 2359 N N . GLU B 1 158 ? 11.281 -15.562 -1.347 1 84.12 158 GLU B N 1
ATOM 2360 C CA . GLU B 1 158 ? 12.508 -14.938 -0.851 1 84.12 158 GLU B CA 1
ATOM 2361 C C . GLU B 1 158 ? 13.727 -15.414 -1.641 1 84.12 158 GLU B C 1
ATOM 2363 O O . GLU B 1 158 ? 13.812 -16.578 -2.021 1 84.12 158 GLU B O 1
ATOM 2368 N N . ARG B 1 159 ? 14.562 -14.398 -1.999 1 71.19 159 ARG B N 1
ATOM 2369 C CA . ARG B 1 159 ? 15.789 -14.789 -2.701 1 71.19 159 ARG B CA 1
ATOM 2370 C C . ARG B 1 159 ? 16.828 -15.32 -1.73 1 71.19 159 ARG B C 1
ATOM 2372 O O . ARG B 1 159 ? 16.859 -14.938 -0.559 1 71.19 159 ARG B O 1
#

Radius of gyration: 21.49 Å; Cα contacts (8 Å, |Δi|>4): 687; chains: 2; bounding box: 41×85×43 Å

Sequence (318 aa):
MFISIPSPHTMLSSCYDYFPLVPCSEFNDIVSLVNLENVLFCSREEESIAVGAGLYIAGYRPLVMMQSSGLMSSLNTLGSLVIAYGIPLTIAVALRGGQDEYNPTQIPAGRAVKSTLETMGCKIVSVSSSEALNVLCDISSVPLSSRFGLRATVVLIERMFISIPSPHTMLSSCYDYFPLVPCSEFNDIVSLVNLENVLFCSREEESIAVGAGLYIAGYRPLVMMQSSGLMSSLNTLGSLVIAYGIPLTIAVALRGGQDEYNPTQIPAGRAVKSTLETMGCKIVSVSSSEALNVLCDISSVPLSSRFGLRATVVLIER

Solvent-accessible surface area (backbone atoms only — not comparable to full-atom values): 16192 Å² total; per-residue (Å²): 131,82,78,70,73,68,48,72,29,55,50,49,50,73,43,28,63,33,32,25,19,40,90,51,76,69,49,42,73,66,46,61,57,84,64,42,65,60,62,38,81,33,94,39,48,45,51,13,52,51,51,29,52,52,39,38,74,74,70,47,42,37,40,24,41,40,42,38,58,41,48,37,36,18,37,28,49,46,16,38,46,35,53,51,68,32,39,51,49,41,34,40,26,42,50,47,25,51,95,82,47,80,55,59,43,37,30,31,40,32,60,19,47,64,62,30,41,50,59,44,54,41,44,77,44,80,37,44,55,89,47,40,65,60,53,54,40,58,60,50,66,51,54,70,84,71,31,64,75,30,53,27,35,37,36,38,28,38,125,130,83,79,70,73,67,50,71,29,52,49,49,51,74,43,29,60,33,33,25,18,40,91,51,76,69,49,43,74,65,45,59,58,84,64,41,65,58,63,38,83,33,94,39,48,46,50,14,52,51,53,28,51,52,38,38,74,74,70,47,44,38,38,24,38,40,42,39,59,41,49,38,36,19,38,28,49,46,16,38,47,34,54,50,67,34,40,52,48,41,33,40,26,42,50,47,26,50,95,82,47,79,54,60,45,36,29,30,39,31,60,20,48,64,62,31,40,50,62,45,54,41,43,78,44,80,36,45,56,88,47,39,64,61,52,55,40,57,59,49,66,50,54,68,84,72,31,66,75,30,54,27,36,38,37,38,30,37,126

Foldseek 3Di:
DPPPPPALQRLVVVLFPAEEEADDPLVCVLHVCVPHPHYDHDPALLVSLVVQLVCLVVPGGYEYEYELVRCLVRVCSCLVPCQVQQPQHEYEYEAAQPPPHPPPVRNVSRVCRPVSCVVSPAAEAEDESVCQSVVSSVVSPPDSVVRGNPHHYYYYYYD/DPPPPPALQRLVVVLFPAEEEADDPLVCVLHVCVPHPHYDHDPALLVSLVVQQVCLVVPGGYEYEYELVRCLVRVCSCLVPCQVQQPQHEYEYEAAQPPPHPPPVRNVSSVCRPVSCVVSPAAEAEDESVCQSVVSSVVSPPDSVVRGNPHHYYYYYYD

Secondary structure (DSSP, 8-state):
-------HHHHHHHH-SBEEE---HHHHHHS-GGG-SSEEE-SSHHHHHHHHHHHHHTT--BEEEEEHHHHTTSHHHIIIIIITTT---EEEEE--SSTT---GGGHHHHHHHHHHHHHHT-EEEEEEHHHHHHHHHHHHTS-GGGTTTPPPEEEEEE-/-------HHHHHHHH-SBEEE---HHHHHHS-GGG-SSEEE-SSHHHHHHHHHHHHHTT--BEEEEEHHHHTTSHHHIIIIIITTT---EEEEE--SSTT---GGGHHHHHHHHHHHHHHT-EEEEEEHHHHHHHHHHHHTS-GGGTTTPPPEEEEEE-

Organism: NCBI:txid2722751

pLDDT: mean 84.63, std 14.38, range [31.27, 98.31]

InterPro domains:
  IPR051818 Thiamine pyrophosphate-dependent decarboxylase [PTHR42818] (13-124)

Nearest PDB structures (foldseek):
  9iz4-assembly3_K  TM=7.801E-01  e=1.025E-08  Bacillus spizizenii ATCC 6633 = JCM 2499
  9iz3-assembly1_C  TM=6.791E-01  e=2.777E-07  Bacillus spizizenii ATCC 6633 = JCM 2499
  2o1s-assembly2_C  TM=6.124E-01  e=3.544E-03  Escherichia coli
  2vk4-assembly1_B  TM=6.946E-01  e=3.065E-02  Kluyveromyces lactis
  2vk4-assembly2_C  TM=6.594E-01  e=4.778E-02  Kluyveromyces lactis